Protein AF-A0A832UY53-F1 (afdb_monomer)

Foldseek 3Di:
DQDPLVVFWQVVLLLVVLVVLLVVLLVCCVVPLLSSVLSLLLNVQLVQCSVCSSPVLSNLSRCQLVVLLLCCVQVHLQSSLVSLLSNLQCCVSIGPPDDNVLSNQLSVLSSVLSNCLVVQCVVVVNDSLSSQLSSLVSSLVSCLVVQVVPDPVSNVVSVVSSVSSSVSNSVSSVVCCVVCVVVSVVCRVVVSPCRPVSSVVSVVVSVVVVVVVVVVVVCVVVVPPDPPPPPDDDD

Structure (mmCIF, N/CA/C/O backbone):
data_AF-A0A832UY53-F1
#
_entry.id   AF-A0A832UY53-F1
#
loop_
_atom_site.group_PDB
_atom_site.id
_atom_site.type_symbol
_atom_site.label_atom_id
_atom_site.label_alt_id
_atom_site.label_comp_id
_atom_site.label_asym_id
_atom_site.label_entity_id
_atom_site.label_seq_id
_atom_site.pdbx_PDB_ins_code
_atom_site.Cartn_x
_atom_site.Cartn_y
_atom_site.Cartn_z
_atom_site.occupancy
_atom_site.B_iso_or_equiv
_atom_site.auth_seq_id
_atom_site.auth_comp_id
_atom_site.auth_asym_id
_atom_site.auth_atom_id
_atom_site.pdbx_PDB_model_num
ATOM 1 N N . MET A 1 1 ? 16.931 6.904 -20.201 1.00 37.00 1 MET A N 1
ATOM 2 C CA . MET A 1 1 ? 16.154 6.280 -21.290 1.00 37.00 1 MET A CA 1
ATOM 3 C C . MET A 1 1 ? 14.814 5.891 -20.690 1.00 37.00 1 MET A C 1
ATOM 5 O O . MET A 1 1 ? 14.784 4.990 -19.861 1.00 37.00 1 MET A O 1
ATOM 9 N N . ALA A 1 2 ? 13.760 6.668 -20.942 1.00 38.34 2 ALA A N 1
ATOM 10 C CA . ALA A 1 2 ? 12.425 6.338 -20.452 1.00 38.34 2 ALA A CA 1
ATOM 11 C C . ALA A 1 2 ? 11.862 5.255 -21.374 1.00 38.34 2 ALA A C 1
ATOM 13 O O . ALA A 1 2 ? 11.708 5.502 -22.567 1.00 38.34 2 ALA A O 1
ATOM 14 N N . LEU A 1 3 ? 11.630 4.056 -20.842 1.00 44.94 3 LEU A N 1
ATOM 15 C CA . LEU A 1 3 ? 10.865 3.045 -21.567 1.00 44.94 3 LEU A CA 1
ATOM 16 C C . LEU A 1 3 ? 9.456 3.624 -21.778 1.00 44.94 3 LEU A C 1
ATOM 18 O O . LEU A 1 3 ? 8.903 4.182 -20.820 1.00 44.94 3 LEU A O 1
ATOM 22 N N . PRO A 1 4 ? 8.866 3.548 -22.982 1.00 55.66 4 PRO A N 1
ATOM 23 C CA . PRO A 1 4 ? 7.479 3.949 -23.179 1.00 55.66 4 PRO A CA 1
ATOM 24 C C . PRO A 1 4 ? 6.588 3.244 -22.144 1.00 55.66 4 PRO A C 1
ATOM 26 O O . PRO A 1 4 ? 6.834 2.099 -21.775 1.00 55.66 4 PRO A O 1
ATOM 29 N N . ILE A 1 5 ? 5.547 3.917 -21.644 1.00 53.84 5 ILE A N 1
ATOM 30 C CA . ILE A 1 5 ? 4.665 3.417 -20.563 1.00 53.84 5 ILE A CA 1
ATOM 31 C C . ILE A 1 5 ? 4.129 1.996 -20.858 1.00 53.84 5 ILE A C 1
ATOM 33 O O . ILE A 1 5 ? 3.956 1.177 -19.952 1.00 53.84 5 ILE A O 1
ATOM 37 N N . LEU A 1 6 ? 3.937 1.675 -22.143 1.00 55.47 6 LEU A N 1
ATOM 38 C CA . LEU A 1 6 ? 3.537 0.361 -22.662 1.00 55.47 6 LEU A CA 1
ATOM 39 C C . LEU A 1 6 ? 4.560 -0.759 -22.391 1.00 55.47 6 LEU A C 1
ATOM 41 O O . LEU A 1 6 ? 4.207 -1.940 -22.308 1.00 55.47 6 LEU A O 1
ATOM 45 N N . GLU A 1 7 ? 5.831 -0.417 -22.218 1.00 63.25 7 GLU A N 1
ATOM 46 C CA . GLU A 1 7 ? 6.895 -1.374 -21.948 1.00 63.25 7 GLU A CA 1
ATOM 47 C C . GLU A 1 7 ? 7.046 -1.704 -20.466 1.00 63.25 7 GLU A C 1
ATOM 49 O O . GLU A 1 7 ? 7.484 -2.808 -20.147 1.00 63.25 7 GLU A O 1
ATOM 54 N N . VAL A 1 8 ? 6.623 -0.818 -19.565 1.00 74.06 8 VAL A N 1
ATOM 55 C CA . VAL A 1 8 ? 6.817 -0.982 -18.116 1.00 74.06 8 VAL A CA 1
ATOM 56 C C . VAL A 1 8 ? 5.747 -1.884 -17.486 1.00 74.06 8 VAL A C 1
ATOM 58 O O . VAL A 1 8 ? 6.044 -2.661 -16.571 1.00 74.06 8 VAL A O 1
ATOM 61 N N . ILE A 1 9 ? 4.517 -1.839 -18.013 1.00 80.75 9 ILE A N 1
ATOM 62 C CA . ILE A 1 9 ? 3.335 -2.510 -17.449 1.00 80.75 9 ILE A CA 1
ATOM 63 C C . ILE A 1 9 ? 2.826 -3.614 -18.392 1.00 80.75 9 ILE A C 1
ATOM 65 O O . ILE A 1 9 ? 2.702 -3.444 -19.603 1.00 80.75 9 ILE A O 1
ATOM 69 N N . ARG A 1 10 ? 2.485 -4.780 -17.836 1.00 84.06 10 ARG A N 1
ATOM 70 C CA . ARG A 1 10 ? 1.811 -5.892 -18.525 1.00 84.06 10 ARG A CA 1
ATOM 71 C C . ARG A 1 10 ? 0.293 -5.732 -18.398 1.00 84.06 10 ARG A C 1
ATOM 73 O O . ARG A 1 10 ? -0.350 -6.480 -17.662 1.00 84.06 10 ARG A O 1
ATOM 80 N N . TRP A 1 11 ? -0.276 -4.788 -19.145 1.00 81.25 11 TRP A N 1
ATOM 81 C CA . TRP A 1 11 ? -1.694 -4.391 -19.081 1.00 81.25 11 TRP A CA 1
ATOM 82 C C . TRP A 1 11 ? -2.690 -5.558 -19.097 1.00 81.25 11 TRP A C 1
ATOM 84 O O . TRP A 1 11 ? -3.575 -5.624 -18.249 1.00 81.25 11 TRP A O 1
ATOM 94 N N . LYS A 1 12 ? -2.494 -6.546 -19.983 1.00 83.31 12 LYS A N 1
ATOM 95 C CA . LYS A 1 12 ? -3.353 -7.744 -20.036 1.00 83.31 12 LYS A CA 1
ATOM 96 C C . LYS A 1 12 ? -3.361 -8.521 -18.715 1.00 83.31 12 LYS A C 1
ATOM 98 O O . LYS A 1 12 ? -4.414 -8.969 -18.280 1.00 83.31 12 LYS A O 1
ATOM 103 N N . ARG A 1 13 ? -2.201 -8.673 -18.064 1.00 86.62 13 ARG A N 1
ATOM 104 C CA . ARG A 1 13 ? -2.104 -9.387 -16.780 1.00 86.62 13 ARG A CA 1
ATOM 105 C C . ARG A 1 13 ? -2.774 -8.602 -15.663 1.00 86.62 13 ARG A C 1
ATOM 107 O O . ARG A 1 13 ? -3.502 -9.207 -14.891 1.00 86.62 13 ARG A O 1
ATOM 114 N N . LEU A 1 14 ? -2.579 -7.282 -15.617 1.00 85.81 14 LEU A N 1
ATOM 115 C CA . LEU A 1 14 ? -3.258 -6.416 -14.650 1.00 85.81 14 LEU A CA 1
ATOM 116 C C . LEU A 1 14 ? -4.782 -6.521 -14.778 1.00 85.81 14 LEU A C 1
ATOM 118 O O . LEU A 1 14 ? -5.462 -6.684 -13.768 1.00 85.81 14 LEU A O 1
ATOM 122 N N . TYR A 1 15 ? -5.304 -6.483 -16.008 1.00 84.31 15 TYR A N 1
ATOM 123 C CA . TYR A 1 15 ? -6.736 -6.611 -16.272 1.00 84.31 15 TYR A CA 1
ATOM 124 C C . TYR A 1 15 ? -7.292 -7.946 -15.766 1.00 84.31 15 TYR A C 1
ATOM 126 O O . TYR A 1 15 ? -8.205 -7.950 -14.944 1.00 84.31 15 TYR A O 1
ATOM 134 N N . TYR A 1 16 ? -6.720 -9.078 -16.193 1.00 85.69 16 TYR A N 1
ATOM 135 C CA . TYR A 1 16 ? -7.216 -10.394 -15.774 1.00 85.69 16 TYR A CA 1
ATOM 136 C C . TYR A 1 16 ? -7.037 -10.644 -14.277 1.00 85.69 16 TYR A C 1
ATOM 138 O O . TYR A 1 16 ? -7.906 -11.247 -13.655 1.00 85.69 16 TYR A O 1
ATOM 146 N N . PHE A 1 17 ? -5.943 -10.161 -13.687 1.00 86.62 17 PHE A N 1
ATOM 147 C CA . PHE A 1 17 ? -5.702 -10.288 -12.253 1.00 86.62 17 PHE A CA 1
ATOM 148 C C . PHE A 1 17 ? -6.703 -9.461 -11.436 1.00 86.62 17 PHE A C 1
ATOM 150 O O . PHE A 1 17 ? -7.269 -9.961 -10.467 1.00 86.62 17 PHE A O 1
ATOM 157 N N . SER A 1 18 ? -7.002 -8.240 -11.885 1.00 87.19 18 SER A N 1
ATOM 158 C CA . SER A 1 18 ? -8.057 -7.414 -11.293 1.00 87.19 18 SER A CA 1
ATOM 159 C C . SER A 1 18 ? -9.432 -8.067 -11.464 1.00 87.19 18 SER A C 1
ATOM 161 O O . SER A 1 18 ? -10.226 -8.072 -10.533 1.00 87.19 18 SER A O 1
ATOM 163 N N . LEU A 1 19 ? -9.723 -8.652 -12.634 1.00 86.75 19 LEU A N 1
ATOM 164 C CA . LEU A 1 19 ? -11.010 -9.303 -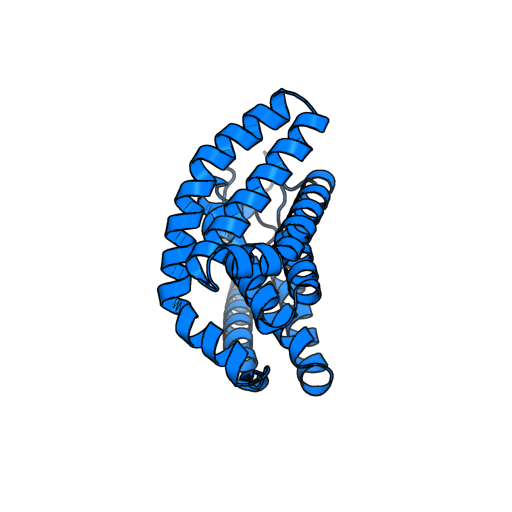12.911 1.00 86.75 19 LEU A CA 1
ATOM 165 C C . LEU A 1 19 ? -11.213 -10.530 -12.027 1.00 86.75 19 LEU A C 1
ATOM 167 O O . LEU A 1 19 ? -12.293 -10.734 -11.483 1.00 86.75 19 LEU A O 1
ATOM 171 N N . PHE A 1 20 ? -10.159 -11.318 -11.851 1.00 88.88 20 PHE A N 1
ATOM 172 C CA . PHE A 1 20 ? -10.158 -12.450 -10.940 1.00 88.88 20 PHE A CA 1
ATOM 173 C C . PHE A 1 20 ? -10.420 -12.013 -9.495 1.00 88.88 20 PHE A C 1
ATOM 175 O O . PHE A 1 20 ? -11.305 -12.570 -8.847 1.00 88.88 20 PHE A O 1
ATOM 182 N N . ALA A 1 21 ? -9.716 -10.983 -9.014 1.00 88.69 21 ALA A N 1
ATOM 183 C CA . ALA A 1 21 ? -9.941 -10.426 -7.682 1.00 88.69 21 ALA A CA 1
ATOM 184 C C . ALA A 1 21 ? -11.378 -9.905 -7.504 1.00 88.69 21 ALA A C 1
ATOM 186 O O . ALA A 1 21 ? -11.979 -10.152 -6.462 1.00 88.69 21 ALA A O 1
ATOM 187 N N . PHE A 1 22 ? -11.956 -9.275 -8.533 1.00 88.69 22 PHE A N 1
ATOM 188 C CA . PHE A 1 22 ? -13.344 -8.807 -8.522 1.00 88.69 22 PHE A CA 1
ATOM 189 C C . PHE A 1 22 ? -14.353 -9.958 -8.434 1.00 88.69 22 PHE A C 1
ATOM 191 O O . PHE A 1 22 ? -15.283 -9.926 -7.632 1.00 88.69 22 PHE A O 1
ATOM 198 N N . ILE A 1 23 ? -14.180 -11.005 -9.244 1.00 89.19 23 ILE A N 1
ATOM 199 C CA . ILE A 1 23 ? -15.070 -12.173 -9.202 1.00 89.19 23 ILE A CA 1
ATOM 200 C C . ILE A 1 23 ? -14.993 -12.834 -7.823 1.00 89.19 23 ILE A C 1
ATOM 202 O O . ILE A 1 23 ? -16.027 -13.140 -7.228 1.00 89.19 23 ILE A O 1
ATOM 206 N N . ILE A 1 24 ? -13.779 -13.006 -7.288 1.00 90.31 24 ILE A N 1
ATOM 207 C CA . ILE A 1 24 ? -13.580 -13.546 -5.942 1.00 90.31 24 ILE A CA 1
ATOM 208 C C . ILE A 1 24 ? -14.253 -12.665 -4.897 1.00 90.31 24 ILE A C 1
ATOM 210 O O . ILE A 1 24 ? -14.938 -13.203 -4.032 1.00 90.31 24 ILE A O 1
ATOM 214 N N . SER A 1 25 ? -14.108 -11.341 -4.967 1.00 88.50 25 SER A N 1
ATOM 215 C CA . SER A 1 25 ? -14.736 -10.456 -3.989 1.00 88.50 25 SER A CA 1
ATOM 216 C C . SER A 1 25 ? -16.259 -10.577 -4.028 1.00 88.50 25 SER A C 1
ATOM 218 O O . SER A 1 25 ? -16.878 -10.735 -2.985 1.00 88.50 25 SER A O 1
ATOM 220 N N . VAL A 1 26 ? -16.874 -10.625 -5.215 1.00 86.69 26 VAL A N 1
ATOM 221 C CA . VAL A 1 26 ? -18.331 -10.816 -5.355 1.00 86.69 26 VAL A CA 1
ATOM 222 C C . VAL A 1 26 ? -18.794 -12.153 -4.764 1.00 86.69 26 VAL A C 1
ATOM 224 O O . VAL A 1 26 ? -19.812 -12.198 -4.074 1.00 86.69 26 VAL A O 1
ATOM 227 N N . VAL A 1 27 ? -18.053 -13.241 -4.996 1.00 88.75 27 VAL A N 1
ATOM 228 C CA . VAL A 1 27 ? -18.377 -14.562 -4.426 1.00 88.75 27 VAL A CA 1
ATOM 229 C C . VAL A 1 27 ? -18.218 -14.552 -2.907 1.00 88.75 27 VAL A C 1
ATOM 231 O O . VAL A 1 27 ? -19.098 -15.017 -2.179 1.00 88.75 27 VAL A O 1
ATOM 234 N N . LEU A 1 28 ? -17.109 -13.996 -2.420 1.00 87.31 28 LEU A N 1
ATOM 235 C CA . LEU A 1 28 ? -16.812 -13.920 -0.996 1.00 87.31 28 LEU A CA 1
ATOM 236 C C . LEU A 1 28 ? -17.687 -12.910 -0.269 1.00 87.31 28 LEU A C 1
ATOM 238 O O . LEU A 1 28 ? -17.799 -13.016 0.943 1.00 87.31 28 LEU A O 1
ATOM 242 N N . PHE A 1 29 ? -18.359 -11.993 -0.961 1.00 83.25 29 PHE A N 1
ATOM 243 C CA . PHE A 1 29 ? -19.181 -10.973 -0.324 1.00 83.25 29 PHE A CA 1
ATOM 244 C C . PHE A 1 29 ? -20.209 -11.558 0.656 1.00 83.25 29 PHE A C 1
ATOM 246 O O . PHE A 1 29 ? -20.379 -11.044 1.758 1.00 83.25 29 PHE A O 1
ATOM 253 N N . LYS A 1 30 ? -20.848 -12.678 0.292 1.00 81.19 30 LYS A N 1
ATOM 254 C CA . LYS A 1 30 ? -21.817 -13.364 1.163 1.00 81.19 30 LYS A CA 1
ATOM 255 C C . LYS A 1 30 ? -21.177 -14.268 2.221 1.00 81.19 30 LYS A C 1
ATOM 257 O O . LYS A 1 30 ? -21.837 -14.595 3.199 1.00 81.19 30 LYS A O 1
ATOM 262 N N . LEU A 1 31 ? -19.938 -14.710 2.006 1.00 85.38 31 LEU A N 1
ATOM 263 C CA . LEU A 1 31 ? -19.247 -15.680 2.866 1.00 85.38 31 LEU A CA 1
ATOM 264 C C . LEU A 1 31 ? -18.375 -14.990 3.922 1.00 85.38 31 LEU A C 1
ATOM 266 O O . LEU A 1 31 ? -18.355 -15.385 5.081 1.00 85.38 31 LEU A O 1
ATOM 270 N N . SER A 1 32 ? -17.643 -13.960 3.507 1.00 84.31 32 SER A N 1
ATOM 271 C CA . SER A 1 32 ? -16.777 -13.125 4.327 1.00 84.31 32 SER A CA 1
ATOM 272 C C . SER A 1 32 ? -16.688 -11.717 3.714 1.00 84.31 32 SER A C 1
ATOM 274 O O . SER A 1 32 ? -15.838 -11.461 2.849 1.00 84.31 32 SER A O 1
ATOM 276 N N . PRO A 1 33 ? -17.539 -10.776 4.169 1.00 79.06 33 PRO A N 1
ATOM 277 C CA . PRO A 1 33 ? -17.510 -9.381 3.723 1.00 79.06 33 PRO A CA 1
ATOM 278 C C . PRO A 1 33 ? -16.141 -8.716 3.918 1.00 79.06 33 PRO A C 1
ATOM 280 O O . PRO A 1 33 ? -15.726 -7.896 3.103 1.00 79.06 33 PRO A O 1
ATOM 283 N N . VAL A 1 34 ? -15.407 -9.121 4.961 1.00 81.25 34 VAL A N 1
ATOM 284 C CA . VAL A 1 34 ? -14.049 -8.644 5.266 1.00 81.25 34 VAL A CA 1
ATOM 285 C C . VAL A 1 34 ? -13.082 -8.997 4.142 1.00 81.25 34 VAL A C 1
ATOM 287 O O . VAL A 1 34 ? -12.413 -8.123 3.594 1.00 81.25 34 VAL A O 1
ATOM 290 N N . ILE A 1 35 ? -13.027 -10.276 3.761 1.00 82.62 35 ILE A N 1
ATOM 291 C CA . ILE A 1 35 ? -12.106 -10.735 2.718 1.00 82.62 35 ILE A CA 1
ATOM 292 C C . ILE A 1 35 ? -12.510 -10.134 1.367 1.00 82.62 35 ILE A C 1
ATOM 294 O O . ILE A 1 35 ? -11.643 -9.720 0.598 1.00 82.62 35 ILE A O 1
ATOM 298 N N . SER A 1 36 ? -13.814 -10.002 1.103 1.00 84.06 36 SER A N 1
ATOM 299 C CA . SER A 1 36 ? -14.309 -9.261 -0.061 1.00 84.06 36 SER A CA 1
ATOM 300 C C . SER A 1 36 ? -13.757 -7.833 -0.098 1.00 84.06 36 SER A C 1
ATOM 302 O O . SER A 1 36 ? -13.166 -7.438 -1.103 1.00 84.06 36 SER A O 1
ATOM 304 N N . ALA A 1 37 ? -13.881 -7.075 0.996 1.00 80.12 37 ALA A N 1
ATOM 305 C CA . ALA A 1 37 ? -13.370 -5.707 1.079 1.00 80.12 37 ALA A CA 1
ATOM 306 C C . ALA A 1 37 ? -11.847 -5.642 0.865 1.00 80.12 37 ALA A C 1
ATOM 308 O O . ALA A 1 37 ? -11.376 -4.795 0.105 1.00 80.12 37 ALA A O 1
ATOM 309 N N . ILE A 1 38 ? -11.082 -6.578 1.443 1.00 84.81 38 ILE A N 1
ATOM 310 C CA . ILE A 1 38 ? -9.626 -6.697 1.236 1.00 84.81 38 ILE A CA 1
ATOM 311 C C . ILE A 1 38 ? -9.294 -6.833 -0.256 1.00 84.81 38 ILE A C 1
ATOM 313 O O . ILE A 1 38 ? -8.441 -6.095 -0.756 1.00 84.81 38 ILE A O 1
ATOM 317 N N . PHE A 1 39 ? -9.968 -7.722 -0.995 1.00 86.12 39 PHE A N 1
ATOM 318 C CA . PHE A 1 39 ? -9.735 -7.881 -2.438 1.00 86.12 39 PHE A CA 1
ATOM 319 C C . PHE A 1 39 ? -10.080 -6.617 -3.231 1.00 86.12 39 PHE A C 1
ATOM 321 O O . PHE A 1 39 ? -9.356 -6.246 -4.156 1.00 86.12 39 PHE A O 1
ATOM 328 N N . MET A 1 40 ? -11.145 -5.920 -2.849 1.00 84.12 40 MET A N 1
ATOM 329 C CA . MET A 1 40 ? -11.611 -4.726 -3.554 1.00 84.12 40 MET A CA 1
ATOM 330 C C . MET A 1 40 ? -10.701 -3.521 -3.326 1.00 84.12 40 MET A C 1
ATOM 332 O O . MET A 1 40 ? -10.329 -2.838 -4.283 1.00 84.12 40 MET A O 1
ATOM 336 N N . PHE A 1 41 ? -10.274 -3.291 -2.083 1.00 85.62 41 PHE A N 1
ATOM 337 C CA . PHE A 1 41 ? -9.247 -2.295 -1.785 1.00 85.62 41 PHE A CA 1
ATOM 338 C C . PHE A 1 41 ? -7.914 -2.652 -2.452 1.00 85.62 41 PHE A C 1
ATOM 340 O O . PHE A 1 41 ? -7.209 -1.756 -2.916 1.00 85.62 41 PHE A O 1
ATOM 347 N N . SER A 1 42 ? -7.589 -3.947 -2.565 1.00 87.06 42 SER A N 1
ATOM 348 C CA . SER A 1 42 ? -6.341 -4.392 -3.199 1.00 87.06 42 SER A CA 1
ATOM 349 C C . SER A 1 42 ? -6.361 -4.057 -4.682 1.00 87.06 42 SER A C 1
ATOM 351 O O . SER A 1 42 ? -5.399 -3.494 -5.191 1.00 87.06 42 SER A O 1
ATOM 353 N N . MET A 1 43 ? -7.485 -4.306 -5.361 1.00 86.50 43 MET A N 1
ATOM 354 C CA . MET A 1 43 ? -7.663 -3.889 -6.749 1.00 86.50 43 MET A CA 1
ATOM 355 C C . MET A 1 43 ? -7.450 -2.388 -6.920 1.00 86.50 43 MET A C 1
ATOM 357 O O . MET A 1 43 ? -6.631 -1.992 -7.747 1.00 86.50 43 MET A O 1
ATOM 361 N N . LEU A 1 44 ? -8.150 -1.556 -6.140 1.00 84.38 44 LEU A N 1
ATOM 362 C CA . LEU A 1 44 ? -7.993 -0.099 -6.211 1.00 84.38 44 LEU A CA 1
ATOM 363 C C . LEU A 1 44 ? -6.528 0.307 -6.015 1.00 84.38 44 LEU A C 1
ATOM 36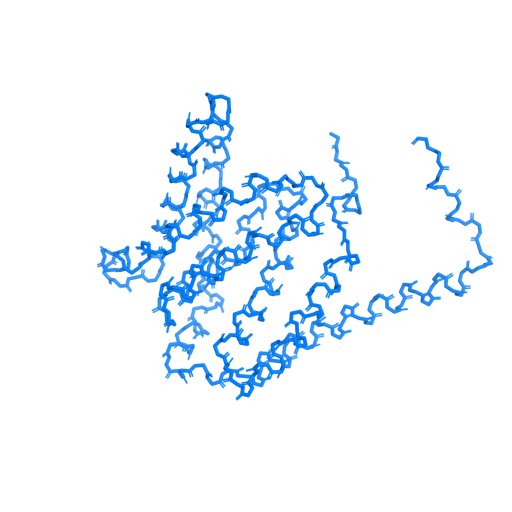5 O O . LEU A 1 44 ? -5.994 1.095 -6.798 1.00 84.38 44 LEU A O 1
ATOM 369 N N . SER A 1 45 ? -5.856 -0.296 -5.035 1.00 88.69 45 SER A N 1
ATOM 370 C CA . SER A 1 45 ? -4.452 -0.018 -4.766 1.00 88.69 45 SER A CA 1
ATOM 371 C C . SER A 1 45 ? -3.521 -0.438 -5.910 1.00 88.69 45 SER A C 1
ATOM 373 O O . SER A 1 45 ? -2.633 0.335 -6.277 1.00 88.69 45 SER A O 1
ATOM 375 N N . TRP A 1 46 ? -3.746 -1.590 -6.550 1.00 88.25 46 TRP A N 1
ATOM 376 C CA . TRP A 1 46 ? -2.947 -2.028 -7.703 1.00 88.25 46 TRP A CA 1
ATOM 377 C C . TRP A 1 46 ? -3.046 -1.062 -8.885 1.00 88.25 46 TRP A C 1
ATOM 379 O O . TRP A 1 46 ? -2.056 -0.846 -9.586 1.00 88.25 46 TRP A O 1
ATOM 389 N N . TRP A 1 47 ? -4.207 -0.439 -9.087 1.00 84.56 47 TRP A N 1
ATOM 390 C CA . TRP A 1 47 ? -4.375 0.595 -10.109 1.00 84.56 47 TRP A CA 1
ATOM 391 C C . TRP A 1 47 ? -3.659 1.898 -9.735 1.00 84.56 47 TRP A C 1
ATOM 393 O O . TRP A 1 47 ? -3.009 2.503 -10.590 1.00 84.56 47 TRP A O 1
ATOM 403 N N . THR A 1 48 ? -3.678 2.302 -8.462 1.00 86.12 48 THR A N 1
ATOM 404 C CA . THR A 1 48 ? -2.912 3.479 -8.002 1.00 86.12 48 THR A CA 1
ATOM 405 C C . THR A 1 48 ? -1.409 3.239 -7.889 1.00 86.12 48 THR A C 1
ATOM 407 O O . THR A 1 48 ? -0.644 4.188 -7.754 1.00 86.12 48 THR A O 1
ATOM 410 N N . LEU A 1 49 ? -0.960 1.987 -7.979 1.00 83.44 49 LEU A N 1
ATOM 411 C CA . LEU A 1 49 ? 0.456 1.628 -8.006 1.00 83.44 49 LEU A CA 1
ATOM 412 C C . LEU A 1 49 ? 1.103 1.931 -9.372 1.00 83.44 49 LEU A C 1
ATOM 414 O O . LEU A 1 49 ? 2.322 2.081 -9.452 1.00 83.44 49 LEU A O 1
ATOM 418 N N . LEU A 1 50 ? 0.318 2.041 -10.454 1.00 82.94 50 LEU A N 1
ATOM 419 C CA . LEU A 1 50 ? 0.837 2.216 -11.819 1.00 82.94 50 LEU A CA 1
ATOM 420 C C . LEU A 1 50 ? 1.707 3.472 -12.010 1.00 82.94 50 LEU A C 1
ATOM 422 O O . LEU A 1 50 ? 2.782 3.330 -12.599 1.00 82.94 50 LEU A O 1
ATOM 426 N N . PRO A 1 51 ? 1.343 4.667 -11.497 1.00 79.94 51 PRO A N 1
ATOM 427 C CA . PRO A 1 51 ? 2.223 5.837 -11.533 1.00 79.94 51 PRO A CA 1
ATOM 428 C C . PRO A 1 51 ? 3.588 5.567 -10.886 1.00 79.94 51 PRO A C 1
ATOM 430 O O . PRO A 1 51 ? 4.620 5.901 -11.470 1.00 79.94 51 PRO A O 1
ATOM 433 N N . GLY A 1 52 ? 3.604 4.872 -9.743 1.00 75.31 52 GLY A N 1
ATOM 434 C CA . GLY A 1 52 ? 4.823 4.450 -9.047 1.00 75.31 52 GLY A CA 1
ATOM 435 C C . GLY A 1 52 ? 5.706 3.492 -9.853 1.00 75.31 52 GLY A C 1
ATOM 436 O O . GLY A 1 52 ? 6.916 3.413 -9.634 1.00 75.31 52 GLY A O 1
ATOM 437 N N . ARG A 1 53 ? 5.128 2.779 -10.828 1.00 77.25 53 ARG A N 1
ATOM 438 C CA . ARG A 1 53 ? 5.881 1.922 -11.758 1.00 77.25 53 ARG A CA 1
ATOM 439 C C . ARG A 1 53 ? 6.493 2.703 -12.910 1.00 77.25 53 ARG A C 1
ATOM 441 O O . ARG A 1 53 ? 7.563 2.323 -13.375 1.00 77.25 53 ARG A O 1
ATOM 448 N N . ILE A 1 54 ? 5.857 3.791 -13.335 1.00 76.31 54 ILE A N 1
ATOM 449 C CA . ILE A 1 54 ? 6.409 4.710 -14.340 1.00 76.31 54 ILE A CA 1
ATOM 450 C C . ILE A 1 54 ? 7.573 5.505 -13.736 1.00 76.31 54 ILE A C 1
ATOM 452 O O . ILE A 1 54 ? 8.604 5.687 -14.382 1.00 76.31 54 ILE A O 1
ATOM 456 N N . SER A 1 55 ? 7.427 5.950 -12.486 1.00 78.00 55 SER A N 1
ATOM 457 C CA . SER A 1 55 ? 8.458 6.687 -11.759 1.00 78.00 55 SER A CA 1
ATOM 458 C C . SER A 1 55 ? 8.451 6.308 -10.277 1.00 78.00 55 SER A C 1
ATOM 460 O O . SER A 1 55 ? 7.426 6.499 -9.622 1.00 78.00 55 SER A O 1
ATOM 462 N N . PRO A 1 56 ? 9.589 5.870 -9.702 1.00 72.12 56 PRO A N 1
ATOM 463 C CA . PRO A 1 56 ? 9.681 5.566 -8.274 1.00 72.12 56 PRO A CA 1
ATOM 464 C C . PRO A 1 56 ? 9.262 6.736 -7.370 1.00 72.12 56 PRO A C 1
ATOM 466 O O . PRO A 1 56 ? 8.739 6.514 -6.286 1.00 72.12 56 PRO A O 1
ATOM 469 N N . TYR A 1 57 ? 9.441 7.984 -7.813 1.00 72.25 57 TYR A N 1
ATOM 470 C CA . TYR A 1 57 ? 9.056 9.176 -7.043 1.00 72.25 57 TYR A CA 1
ATOM 471 C C . TYR A 1 57 ? 7.539 9.347 -6.895 1.00 72.25 57 TYR A C 1
ATOM 473 O O . TYR A 1 57 ? 7.086 10.079 -6.021 1.00 72.25 57 TYR A O 1
ATOM 481 N N . LEU A 1 58 ? 6.758 8.674 -7.741 1.00 79.75 58 LEU A N 1
ATOM 482 C CA . LEU A 1 58 ? 5.297 8.665 -7.690 1.00 79.75 58 LEU A CA 1
ATOM 483 C C . LEU A 1 58 ? 4.754 7.466 -6.901 1.00 79.75 58 LEU A C 1
ATOM 485 O O . LEU A 1 58 ? 3.545 7.265 -6.867 1.00 79.75 58 LEU A O 1
ATOM 489 N N . MET A 1 59 ? 5.621 6.656 -6.282 1.00 81.56 59 MET A N 1
ATOM 490 C CA . MET A 1 59 ? 5.200 5.472 -5.526 1.00 81.56 59 MET A CA 1
ATOM 491 C C . MET A 1 59 ? 4.287 5.824 -4.345 1.00 81.56 59 MET A C 1
ATOM 493 O O . MET A 1 59 ? 3.351 5.087 -4.067 1.00 81.56 59 MET A O 1
ATOM 497 N N . GLU A 1 60 ? 4.494 6.988 -3.729 1.00 84.38 60 GLU A N 1
ATOM 498 C CA . GLU A 1 60 ? 3.692 7.502 -2.606 1.00 84.38 60 GLU A CA 1
ATOM 499 C C . GLU A 1 60 ? 2.273 7.940 -3.001 1.00 84.38 60 GLU A C 1
ATOM 501 O O . GLU A 1 60 ? 1.465 8.254 -2.132 1.00 84.38 60 GLU A O 1
ATOM 506 N N . ILE A 1 61 ? 1.961 7.959 -4.307 1.00 83.25 61 ILE A N 1
ATOM 507 C CA . ILE A 1 61 ? 0.593 8.138 -4.829 1.00 83.25 61 ILE A CA 1
ATOM 508 C C . ILE A 1 61 ? -0.215 6.829 -4.718 1.00 83.25 61 ILE A C 1
ATOM 510 O O . ILE A 1 61 ? -1.433 6.804 -4.919 1.00 83.25 61 ILE A O 1
ATOM 514 N N . ASN A 1 62 ? 0.439 5.712 -4.404 1.00 86.19 62 ASN A N 1
ATOM 515 C CA . ASN A 1 62 ? -0.271 4.481 -4.127 1.00 86.19 62 ASN A CA 1
ATOM 516 C C . ASN A 1 62 ? -1.037 4.602 -2.800 1.00 86.19 62 ASN A C 1
ATOM 518 O O . ASN A 1 62 ? -0.442 4.762 -1.739 1.00 86.19 62 ASN A O 1
ATOM 522 N N . ILE A 1 63 ? -2.357 4.418 -2.849 1.00 89.44 63 ILE A N 1
ATOM 523 C CA . ILE A 1 63 ? -3.230 4.440 -1.660 1.00 89.44 63 ILE A CA 1
ATOM 524 C C . ILE A 1 63 ? -3.084 3.188 -0.782 1.00 89.44 63 ILE A C 1
ATOM 526 O O . ILE A 1 63 ? -3.736 3.053 0.251 1.00 89.44 63 ILE A O 1
ATOM 530 N N . GLY A 1 64 ? -2.258 2.239 -1.211 1.00 90.75 64 GLY A N 1
ATOM 531 C CA . GLY A 1 64 ? -2.058 0.958 -0.556 1.00 90.75 64 GLY A CA 1
ATOM 532 C C . GLY A 1 64 ? -1.617 1.051 0.888 1.00 90.75 64 GLY A C 1
ATOM 533 O O . GLY A 1 64 ? -2.194 0.394 1.749 1.00 90.75 64 GLY A O 1
ATOM 534 N N . ASP A 1 65 ? -0.622 1.879 1.167 1.00 90.81 65 ASP A N 1
ATOM 535 C CA . ASP A 1 65 ? -0.080 2.021 2.517 1.00 90.81 65 ASP A CA 1
ATOM 536 C C . ASP A 1 65 ? -1.120 2.661 3.447 1.00 90.81 65 ASP A C 1
ATOM 538 O O . ASP A 1 65 ? -1.318 2.204 4.574 1.00 90.81 65 ASP A O 1
ATOM 542 N N . PHE A 1 66 ? -1.890 3.626 2.931 1.00 91.88 66 PHE A N 1
ATOM 543 C CA . PHE A 1 66 ? -3.029 4.209 3.638 1.00 91.88 66 PHE A CA 1
ATOM 544 C C . PHE A 1 66 ? -4.064 3.142 4.023 1.00 91.88 66 PHE A C 1
ATOM 546 O O . PHE A 1 66 ? -4.392 3.003 5.204 1.00 91.88 66 PHE A O 1
ATOM 553 N N . PHE A 1 67 ? -4.546 2.340 3.066 1.00 90.94 67 PHE A N 1
ATOM 554 C CA . PHE A 1 67 ? -5.527 1.291 3.368 1.00 90.94 67 PHE A CA 1
ATOM 555 C C . PHE A 1 67 ? -4.962 0.175 4.243 1.00 90.94 67 PHE A C 1
ATOM 557 O O . PHE A 1 67 ? -5.691 -0.365 5.070 1.00 90.94 67 PHE A O 1
ATOM 564 N N . THR A 1 68 ? -3.670 -0.126 4.128 1.00 93.62 68 THR A N 1
ATOM 565 C CA . THR A 1 68 ? -2.985 -1.078 5.010 1.00 93.62 68 THR A CA 1
ATOM 566 C C . THR A 1 68 ? -3.116 -0.651 6.470 1.00 93.62 68 THR A C 1
ATOM 568 O O . THR A 1 68 ? -3.503 -1.460 7.315 1.00 93.62 68 THR A O 1
ATOM 571 N N . VAL A 1 69 ? -2.860 0.628 6.762 1.00 93.81 69 VAL A N 1
ATOM 572 C CA . VAL A 1 69 ? -3.005 1.184 8.114 1.00 93.81 69 VAL A CA 1
ATOM 573 C C . VAL A 1 69 ? -4.473 1.231 8.540 1.00 93.81 69 VAL A C 1
ATOM 575 O O . VAL A 1 69 ? -4.778 0.827 9.658 1.00 93.81 69 VAL A O 1
ATOM 578 N N . MET A 1 70 ? -5.397 1.656 7.670 1.00 91.00 70 MET A N 1
ATOM 579 C CA . MET A 1 70 ? -6.826 1.707 8.024 1.00 91.00 70 MET A CA 1
ATOM 580 C C . MET A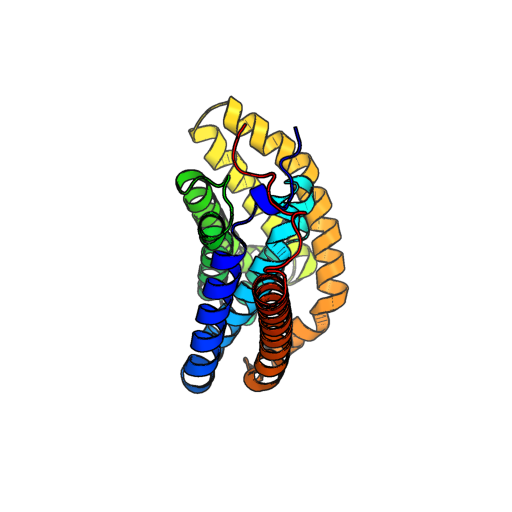 1 70 ? -7.386 0.321 8.361 1.00 91.00 70 MET A C 1
ATOM 582 O O . MET A 1 70 ? -8.068 0.160 9.370 1.00 91.00 70 MET A O 1
ATOM 586 N N . ILE A 1 71 ? -7.072 -0.696 7.556 1.00 90.06 71 ILE A N 1
ATOM 587 C CA . ILE A 1 71 ? -7.486 -2.080 7.815 1.00 90.06 71 ILE A CA 1
ATOM 588 C C . ILE A 1 71 ? -6.861 -2.571 9.126 1.00 90.06 71 ILE A C 1
ATOM 590 O O . ILE A 1 71 ? -7.558 -3.172 9.939 1.00 90.06 71 ILE A O 1
ATOM 594 N N . ALA A 1 72 ? -5.582 -2.267 9.371 1.00 93.31 72 ALA A N 1
ATOM 595 C CA . ALA A 1 72 ? -4.909 -2.644 10.612 1.00 93.31 72 ALA A CA 1
ATOM 596 C C . ALA A 1 72 ? -5.563 -2.044 11.867 1.00 93.31 72 ALA A C 1
ATOM 598 O O . ALA A 1 72 ? -5.632 -2.716 12.895 1.00 93.31 72 ALA A O 1
ATOM 599 N N . LEU A 1 73 ? -6.041 -0.799 11.781 1.00 90.56 73 LEU A N 1
ATOM 600 C CA . LEU A 1 73 ? -6.689 -0.098 12.892 1.00 90.56 73 LEU A CA 1
ATOM 601 C C . LEU A 1 73 ? -8.137 -0.534 13.119 1.00 90.56 73 LEU A C 1
ATOM 603 O O . LEU A 1 73 ? -8.548 -0.685 14.266 1.00 90.56 73 LEU A O 1
ATOM 607 N N . TYR A 1 74 ? -8.909 -0.702 12.045 1.00 85.81 74 TYR A N 1
ATOM 608 C CA . TYR A 1 74 ? -10.365 -0.845 12.139 1.00 85.81 74 TYR A CA 1
ATOM 609 C C . TYR A 1 74 ? -10.878 -2.272 11.974 1.00 85.81 74 TYR A C 1
ATOM 611 O O . TYR A 1 74 ? -11.994 -2.563 12.393 1.00 85.81 74 TYR A O 1
ATOM 619 N N . ILE A 1 75 ? -10.093 -3.154 11.358 1.00 86.31 75 ILE A N 1
ATOM 620 C CA . ILE A 1 75 ? -10.457 -4.561 11.156 1.00 86.31 75 ILE A CA 1
ATOM 621 C C . ILE A 1 75 ? -9.564 -5.433 12.031 1.00 86.31 75 ILE A C 1
ATOM 623 O O . ILE A 1 75 ? -10.056 -6.184 12.868 1.00 86.31 75 ILE A O 1
ATOM 627 N N . GLY A 1 76 ? -8.251 -5.285 11.873 1.00 89.06 76 GLY A N 1
ATOM 628 C CA . GLY A 1 76 ? -7.275 -5.976 12.695 1.00 89.06 76 GLY A CA 1
ATOM 629 C C . GLY A 1 76 ? -5.873 -5.970 12.084 1.00 89.06 76 GLY A C 1
ATOM 630 O O . GLY A 1 76 ? -5.707 -5.889 10.860 1.00 89.06 76 GLY A O 1
ATOM 631 N N . PRO A 1 77 ? -4.823 -6.050 12.924 1.00 93.56 77 PRO A N 1
ATOM 632 C CA . PRO A 1 77 ? -3.436 -5.941 12.474 1.00 93.56 77 PRO A CA 1
ATOM 633 C C . PRO A 1 77 ? -3.018 -7.084 11.541 1.00 93.56 77 PRO A C 1
ATOM 635 O O . PRO A 1 77 ? -2.170 -6.883 10.671 1.00 93.56 77 PRO A O 1
ATOM 638 N N . ILE A 1 78 ? -3.616 -8.271 11.690 1.00 93.38 78 ILE A N 1
ATOM 639 C CA . ILE A 1 78 ? -3.332 -9.435 10.842 1.00 93.38 78 ILE A CA 1
ATOM 640 C C . ILE A 1 78 ? -3.917 -9.213 9.444 1.00 93.38 78 ILE A C 1
ATOM 642 O O . ILE A 1 78 ? -3.224 -9.405 8.446 1.00 93.38 78 ILE A O 1
ATOM 646 N N . GLU A 1 79 ? -5.161 -8.751 9.362 1.00 90.94 79 GLU A N 1
ATOM 647 C CA . GLU A 1 79 ? -5.861 -8.431 8.120 1.00 90.94 79 GLU A CA 1
ATOM 648 C C . GLU A 1 79 ? -5.138 -7.318 7.363 1.00 90.94 79 GLU A C 1
ATOM 650 O O . GLU A 1 79 ? -4.918 -7.429 6.154 1.00 90.94 79 GLU A O 1
ATOM 655 N N . GLY A 1 80 ? -4.687 -6.286 8.083 1.00 92.88 80 GLY A N 1
ATOM 656 C CA . GLY A 1 80 ? -3.860 -5.223 7.517 1.00 92.88 80 GLY A CA 1
ATOM 657 C C . GLY A 1 80 ? -2.540 -5.765 6.972 1.00 92.88 80 GLY A C 1
ATOM 658 O O . GLY A 1 80 ? -2.133 -5.408 5.867 1.00 92.88 80 GLY A O 1
ATOM 659 N N . ALA A 1 81 ? -1.868 -6.657 7.704 1.00 94.75 81 ALA A N 1
ATOM 660 C CA . ALA A 1 81 ? -0.610 -7.252 7.258 1.00 94.75 81 ALA A CA 1
ATOM 661 C C . ALA A 1 81 ? -0.790 -8.124 6.003 1.00 94.75 81 ALA A C 1
ATOM 663 O O . ALA A 1 81 ? 0.022 -8.038 5.079 1.00 94.75 81 ALA A O 1
ATOM 664 N N . ILE A 1 82 ? -1.868 -8.915 5.935 1.00 92.00 82 ILE A N 1
ATOM 665 C CA . ILE A 1 82 ? -2.227 -9.704 4.746 1.00 92.00 82 ILE A CA 1
ATOM 666 C C . ILE A 1 82 ? -2.490 -8.775 3.558 1.00 92.00 82 ILE A C 1
ATOM 668 O O . ILE A 1 82 ? -1.952 -9.001 2.473 1.00 92.00 82 ILE A O 1
ATOM 672 N N . PHE A 1 83 ? -3.269 -7.713 3.761 1.00 92.44 83 PHE A N 1
ATOM 673 C CA . PHE A 1 83 ? -3.547 -6.724 2.725 1.00 92.44 83 PHE A CA 1
ATOM 674 C C . PHE A 1 83 ? -2.261 -6.063 2.204 1.00 92.44 83 PHE A C 1
ATOM 676 O O . PHE A 1 83 ? -2.003 -6.080 0.999 1.00 92.44 83 PHE A O 1
ATOM 683 N N . GLY A 1 84 ? -1.415 -5.547 3.101 1.00 92.69 84 GLY A N 1
ATOM 684 C CA . GLY A 1 84 ? -0.151 -4.903 2.734 1.00 92.69 84 GLY A CA 1
ATOM 685 C C . GLY A 1 84 ? 0.790 -5.855 1.989 1.00 92.69 84 GLY A C 1
ATOM 686 O O . GLY A 1 84 ? 1.382 -5.486 0.970 1.00 92.69 84 GLY A O 1
ATOM 687 N N . PHE A 1 85 ? 0.862 -7.117 2.430 1.00 92.19 85 PHE A N 1
ATOM 688 C CA . PHE A 1 85 ? 1.590 -8.170 1.725 1.00 92.19 85 PHE A CA 1
ATOM 689 C C . PHE A 1 85 ? 1.074 -8.350 0.294 1.00 92.19 85 PHE A C 1
ATOM 691 O O . PHE A 1 85 ? 1.866 -8.248 -0.646 1.00 92.19 85 PHE A O 1
ATOM 698 N N . LEU A 1 86 ? -0.232 -8.593 0.124 1.00 89.06 86 LEU A N 1
ATOM 699 C CA . LEU A 1 86 ? -0.853 -8.837 -1.183 1.00 89.06 86 LEU A CA 1
ATOM 700 C C . LEU A 1 86 ? -0.662 -7.650 -2.123 1.00 89.06 86 LEU A C 1
ATOM 702 O O . LEU A 1 86 ? -0.394 -7.833 -3.313 1.00 89.06 86 LEU A O 1
ATOM 706 N N . ASN A 1 87 ? -0.756 -6.436 -1.586 1.00 89.75 87 ASN A N 1
ATOM 707 C CA . ASN A 1 87 ? -0.627 -5.226 -2.369 1.00 89.75 87 ASN A CA 1
ATOM 708 C C . ASN A 1 87 ? 0.764 -5.072 -3.000 1.00 89.75 87 ASN A C 1
ATOM 710 O O . ASN A 1 87 ? 0.891 -4.804 -4.196 1.00 89.75 87 ASN A O 1
ATOM 714 N N . ILE A 1 88 ? 1.817 -5.317 -2.220 1.00 90.00 88 ILE A N 1
ATOM 715 C CA . ILE A 1 88 ? 3.196 -5.261 -2.717 1.00 90.00 88 ILE A CA 1
ATOM 716 C C . ILE A 1 88 ? 3.503 -6.482 -3.589 1.00 90.00 88 ILE A C 1
ATOM 718 O O . ILE A 1 88 ? 4.106 -6.347 -4.657 1.00 90.00 88 ILE A O 1
ATOM 722 N N . TRP A 1 89 ? 3.056 -7.671 -3.175 1.00 89.06 89 TRP A N 1
ATOM 723 C CA . TRP A 1 89 ? 3.356 -8.931 -3.857 1.00 89.06 89 TRP A CA 1
ATOM 724 C C . TRP A 1 89 ? 2.721 -9.038 -5.247 1.00 89.06 89 TRP A C 1
ATOM 726 O O . TRP A 1 89 ? 3.243 -9.738 -6.114 1.00 89.06 89 TRP A O 1
ATOM 736 N N . ALA A 1 90 ? 1.644 -8.296 -5.505 1.00 86.75 90 ALA A N 1
ATOM 737 C CA . ALA A 1 90 ? 1.044 -8.220 -6.831 1.00 86.75 90 ALA A CA 1
ATOM 738 C C . ALA A 1 90 ? 1.945 -7.528 -7.874 1.00 86.75 90 ALA A C 1
ATOM 740 O O . ALA A 1 90 ? 1.786 -7.772 -9.071 1.00 86.75 90 ALA A O 1
ATOM 741 N N . GLY A 1 91 ? 2.923 -6.718 -7.452 1.00 84.31 91 GLY A N 1
ATOM 742 C CA . GLY A 1 91 ? 3.799 -5.949 -8.345 1.00 84.31 91 GLY A CA 1
ATOM 743 C C . GLY A 1 91 ? 4.415 -6.759 -9.500 1.00 84.31 91 GLY A C 1
ATOM 744 O O . GLY A 1 91 ? 4.138 -6.456 -10.659 1.00 84.31 91 GLY A O 1
ATOM 745 N N . PRO A 1 92 ? 5.155 -7.853 -9.246 1.00 86.00 92 PRO A N 1
ATOM 746 C CA . PRO A 1 92 ? 5.755 -8.716 -10.272 1.00 86.00 92 PRO A CA 1
ATOM 747 C C . PRO A 1 92 ? 4.782 -9.337 -11.285 1.00 86.00 92 PRO A C 1
ATOM 749 O O . PRO A 1 92 ? 5.199 -9.757 -12.375 1.00 86.00 92 PRO A O 1
ATOM 752 N N . ILE A 1 93 ? 3.490 -9.423 -10.953 1.00 84.88 93 ILE A N 1
ATOM 753 C CA . ILE A 1 93 ? 2.472 -9.985 -11.849 1.00 84.88 93 ILE A CA 1
ATOM 754 C C . ILE A 1 93 ? 2.332 -9.084 -13.078 1.00 84.88 93 ILE A C 1
ATOM 756 O O . ILE A 1 93 ? 2.353 -9.576 -14.217 1.00 84.88 93 ILE A O 1
ATOM 760 N N . PHE A 1 94 ? 2.273 -7.767 -12.860 1.00 83.88 94 PHE A N 1
ATOM 761 C CA . PHE A 1 94 ? 2.048 -6.779 -13.913 1.00 83.88 94 PHE A CA 1
ATOM 762 C C . PHE A 1 94 ? 3.227 -5.830 -14.183 1.00 83.88 94 PHE A C 1
ATOM 764 O O . PHE A 1 94 ? 3.306 -5.304 -15.289 1.00 83.88 94 PHE A O 1
ATOM 771 N N . GLY A 1 95 ? 4.186 -5.650 -13.281 1.00 82.50 95 GLY A N 1
ATOM 772 C CA . GLY A 1 95 ? 5.419 -4.893 -13.522 1.00 82.50 95 GLY A CA 1
ATOM 773 C C . GLY A 1 95 ? 6.469 -5.726 -14.265 1.00 82.50 95 GLY A C 1
ATOM 774 O O . GLY A 1 95 ? 6.826 -6.821 -13.826 1.00 82.50 95 GLY A O 1
ATOM 775 N N . LYS A 1 96 ? 6.996 -5.241 -15.401 1.00 79.12 96 LYS A N 1
ATOM 776 C CA . LYS A 1 96 ? 8.041 -5.980 -16.149 1.00 79.12 96 LYS A CA 1
ATOM 777 C C . LYS A 1 96 ? 9.423 -5.911 -15.497 1.00 79.12 96 LYS A C 1
ATOM 779 O O . LYS A 1 96 ? 10.183 -6.866 -15.614 1.00 79.12 96 LYS A O 1
ATOM 784 N N . ALA A 1 97 ? 9.739 -4.801 -14.832 1.00 77.38 97 ALA A N 1
ATOM 785 C CA . ALA A 1 97 ? 11.061 -4.536 -14.258 1.00 77.38 97 ALA A CA 1
ATOM 786 C C . ALA A 1 97 ? 11.231 -5.056 -12.817 1.00 77.38 97 ALA A C 1
ATOM 788 O O . ALA A 1 97 ? 12.321 -4.970 -12.248 1.00 77.38 97 ALA A O 1
ATOM 789 N N . GLU A 1 98 ? 10.170 -5.586 -12.206 1.00 75.69 98 GLU A N 1
ATOM 790 C CA . GLU A 1 98 ? 10.199 -6.005 -10.808 1.00 75.69 98 GLU A CA 1
ATOM 791 C C . GLU A 1 98 ? 10.796 -7.390 -10.608 1.00 75.69 98 GLU A C 1
ATOM 793 O O . GLU A 1 98 ? 10.433 -8.368 -11.263 1.00 75.69 98 GLU A O 1
ATOM 798 N N . ARG A 1 99 ? 11.699 -7.475 -9.631 1.00 81.19 99 ARG A N 1
ATOM 799 C CA . ARG A 1 99 ? 12.314 -8.730 -9.211 1.00 81.19 99 ARG A CA 1
ATOM 800 C C . ARG A 1 99 ? 11.545 -9.291 -8.027 1.00 81.19 99 ARG A C 1
ATOM 802 O O . ARG A 1 99 ? 11.508 -8.655 -6.978 1.00 81.19 99 ARG A O 1
ATOM 809 N N . LEU A 1 100 ? 11.054 -10.523 -8.166 1.00 84.31 100 LEU A N 1
ATOM 810 C CA . LEU A 1 100 ? 10.344 -11.257 -7.110 1.00 84.31 100 LEU A CA 1
ATOM 811 C C . LEU A 1 100 ? 11.083 -11.225 -5.764 1.00 84.31 100 LEU A C 1
ATOM 813 O O . LEU A 1 100 ? 10.468 -10.986 -4.737 1.00 84.31 100 LEU A O 1
ATOM 817 N N . GLN A 1 101 ? 12.409 -11.393 -5.764 1.00 83.25 101 GLN A N 1
ATOM 818 C CA . GLN A 1 101 ? 13.217 -11.362 -4.537 1.00 83.25 101 GLN A CA 1
ATOM 819 C C . GLN A 1 101 ? 13.142 -10.022 -3.788 1.00 83.25 101 GLN A C 1
ATOM 821 O O . GLN A 1 101 ? 13.117 -10.005 -2.558 1.00 83.25 101 GLN A O 1
ATOM 826 N N . LEU A 1 102 ? 13.128 -8.901 -4.519 1.00 81.69 102 LEU A N 1
ATOM 827 C CA . LEU A 1 102 ? 13.015 -7.574 -3.917 1.00 81.69 102 LEU A CA 1
ATOM 828 C C . LEU A 1 102 ? 11.595 -7.366 -3.393 1.00 81.69 102 LEU A C 1
ATOM 830 O O . LEU A 1 102 ? 11.426 -6.946 -2.253 1.00 81.69 102 LEU A O 1
ATOM 834 N N . THR A 1 103 ? 10.592 -7.733 -4.191 1.00 87.62 103 THR A N 1
ATOM 835 C CA . THR A 1 103 ? 9.184 -7.635 -3.806 1.00 87.62 103 THR A CA 1
ATOM 836 C C . THR A 1 103 ? 8.893 -8.437 -2.541 1.00 87.62 103 THR A C 1
ATOM 838 O O . THR A 1 103 ? 8.386 -7.863 -1.587 1.00 87.62 103 THR A O 1
ATOM 841 N N . SER A 1 104 ? 9.289 -9.712 -2.469 1.00 87.31 104 SER A N 1
ATOM 842 C CA . SER A 1 104 ? 9.065 -10.550 -1.282 1.00 87.31 104 SER A CA 1
ATOM 843 C C . SER A 1 104 ? 9.682 -9.952 -0.018 1.00 87.31 104 SER A C 1
ATOM 845 O O . SER A 1 104 ? 9.088 -10.019 1.053 1.00 87.31 104 SER A O 1
ATOM 847 N N . ARG A 1 105 ? 10.862 -9.330 -0.131 1.00 86.81 105 ARG A N 1
ATOM 848 C CA . ARG A 1 105 ? 11.502 -8.655 1.002 1.00 86.81 105 ARG A CA 1
ATOM 849 C C . ARG A 1 105 ? 10.704 -7.437 1.451 1.00 86.81 105 ARG A C 1
ATOM 851 O O . ARG A 1 105 ? 10.463 -7.288 2.642 1.00 86.81 105 ARG A O 1
ATOM 858 N N . ILE A 1 106 ? 10.292 -6.590 0.511 1.00 89.88 106 ILE A N 1
ATOM 859 C CA . ILE A 1 106 ? 9.490 -5.401 0.816 1.00 89.88 106 ILE A CA 1
ATOM 860 C C . ILE A 1 106 ? 8.132 -5.816 1.400 1.00 89.88 106 ILE A C 1
ATOM 862 O O . ILE A 1 106 ? 7.661 -5.182 2.337 1.00 89.88 106 ILE A O 1
ATOM 866 N N . SER A 1 107 ? 7.544 -6.926 0.950 1.00 92.25 107 SER A N 1
ATOM 867 C CA . SER A 1 107 ? 6.328 -7.479 1.551 1.00 92.25 107 SER A CA 1
ATOM 868 C C . SER A 1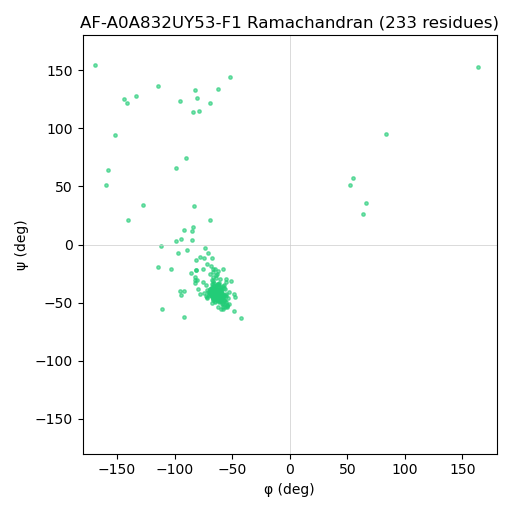 107 ? 6.532 -7.910 3.011 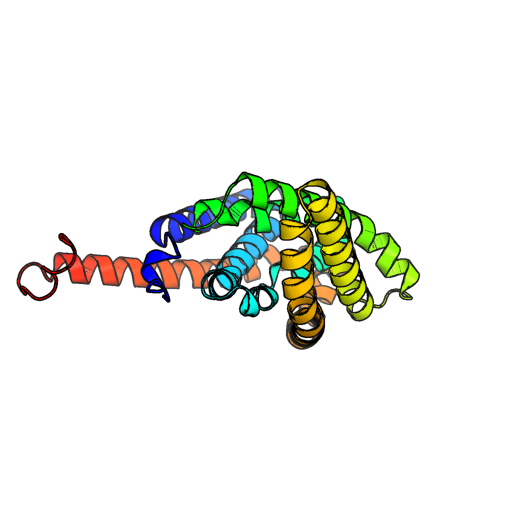1.00 92.25 107 SER A C 1
ATOM 870 O O . SER A 1 107 ? 5.657 -7.669 3.835 1.00 92.25 107 SER A O 1
ATOM 872 N N . ILE A 1 108 ? 7.683 -8.498 3.367 1.00 91.81 108 ILE A N 1
ATOM 873 C CA . ILE A 1 108 ? 8.011 -8.813 4.773 1.00 91.81 108 ILE A CA 1
ATOM 874 C C . ILE A 1 108 ? 8.150 -7.527 5.591 1.00 91.81 108 ILE A C 1
ATOM 876 O O . ILE A 1 108 ? 7.625 -7.443 6.697 1.00 91.81 108 ILE A O 1
ATOM 880 N N . VAL A 1 109 ? 8.822 -6.511 5.041 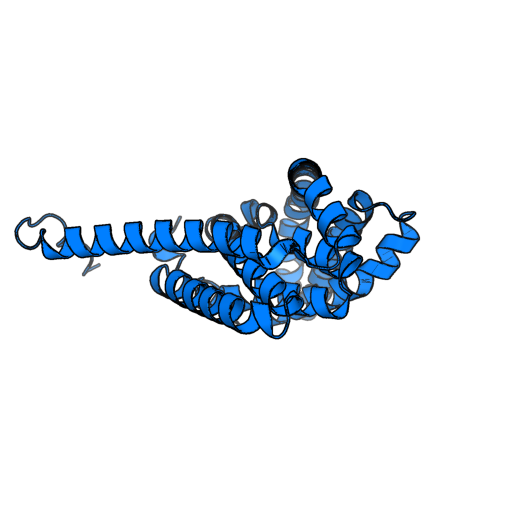1.00 94.25 109 VAL A N 1
ATOM 881 C CA . VAL A 1 109 ? 8.930 -5.191 5.679 1.00 94.25 109 VAL A CA 1
ATOM 882 C C . VAL A 1 109 ? 7.543 -4.600 5.938 1.00 94.25 109 VAL A C 1
ATOM 884 O O . VAL A 1 109 ? 7.291 -4.123 7.042 1.00 94.25 109 VAL A O 1
ATOM 887 N N . ALA A 1 110 ? 6.639 -4.690 4.961 1.00 94.56 110 ALA A N 1
ATOM 888 C CA . ALA A 1 110 ? 5.260 -4.240 5.094 1.00 94.56 110 ALA A CA 1
ATOM 889 C C . ALA A 1 110 ? 4.528 -4.975 6.213 1.00 94.56 110 ALA A C 1
ATOM 891 O O . ALA A 1 110 ? 3.947 -4.320 7.065 1.00 94.56 110 ALA A O 1
ATOM 892 N N . ILE A 1 111 ? 4.617 -6.309 6.263 1.00 96.44 111 ILE A N 1
ATOM 893 C CA . ILE A 1 111 ? 4.017 -7.112 7.339 1.00 96.44 111 ILE A CA 1
ATOM 894 C C . ILE A 1 111 ? 4.501 -6.616 8.703 1.00 96.44 111 ILE A C 1
ATOM 896 O O . ILE A 1 111 ? 3.683 -6.305 9.565 1.00 96.44 111 ILE A O 1
ATOM 900 N N . VAL A 1 112 ? 5.818 -6.507 8.897 1.00 96.25 112 VAL A N 1
ATOM 901 C CA . VAL A 1 112 ? 6.386 -6.096 10.189 1.00 96.25 112 VAL A CA 1
ATOM 902 C C . VAL A 1 112 ? 5.947 -4.676 10.549 1.00 96.25 112 VAL A C 1
ATOM 904 O O . VAL A 1 112 ? 5.518 -4.446 11.676 1.00 96.25 112 VAL A O 1
ATOM 907 N N . ALA A 1 113 ? 5.998 -3.735 9.604 1.00 96.75 113 ALA A N 1
ATOM 908 C CA . ALA A 1 113 ? 5.548 -2.364 9.830 1.00 96.75 113 ALA A CA 1
ATOM 909 C C . ALA A 1 113 ? 4.052 -2.300 10.177 1.00 96.75 113 ALA A C 1
ATOM 911 O O . ALA A 1 113 ? 3.663 -1.562 11.081 1.00 96.75 113 ALA A O 1
ATOM 912 N N . THR A 1 114 ? 3.216 -3.102 9.514 1.00 97.38 114 THR A N 1
ATOM 913 C CA . THR A 1 114 ? 1.770 -3.127 9.760 1.00 97.38 114 THR A CA 1
ATOM 914 C C . THR A 1 114 ? 1.433 -3.721 11.120 1.00 97.38 114 THR A C 1
ATOM 916 O O . THR A 1 114 ? 0.572 -3.198 11.821 1.00 97.38 114 THR A O 1
ATOM 919 N N . LEU A 1 115 ? 2.147 -4.759 11.553 1.00 97.19 115 LEU A N 1
ATOM 920 C CA . LEU A 1 115 ? 1.959 -5.334 12.888 1.00 97.19 115 LEU A CA 1
ATOM 921 C C . LEU A 1 115 ? 2.334 -4.357 14.018 1.00 97.19 115 LEU A C 1
ATOM 923 O O . LEU A 1 115 ? 1.848 -4.510 15.136 1.00 97.19 115 LEU A O 1
ATOM 927 N N . LEU A 1 116 ? 3.150 -3.333 13.739 1.00 96.88 116 LEU A N 1
ATOM 928 C CA . LEU A 1 116 ? 3.467 -2.264 14.693 1.00 96.88 116 LEU A CA 1
ATOM 929 C C . LEU A 1 116 ? 2.390 -1.170 14.767 1.00 96.88 116 LEU A C 1
ATOM 931 O O . LEU A 1 116 ? 2.414 -0.375 15.708 1.00 96.88 116 LEU A O 1
ATOM 935 N N . VAL A 1 117 ? 1.442 -1.121 13.823 1.00 97.06 117 VAL A N 1
ATOM 936 C CA . VAL A 1 117 ? 0.416 -0.065 13.740 1.00 97.06 117 VAL A CA 1
ATOM 937 C C . VAL A 1 117 ? -0.369 0.116 15.045 1.00 97.06 117 VAL A C 1
ATOM 939 O O . VAL A 1 117 ? -0.466 1.261 15.483 1.00 97.06 117 VAL A O 1
ATOM 942 N N . PRO A 1 118 ? -0.866 -0.934 15.733 1.00 95.81 118 PRO A N 1
ATOM 943 C CA . PRO A 1 118 ? -1.585 -0.751 16.998 1.00 95.81 118 PRO A CA 1
ATOM 944 C C . PRO A 1 118 ? -0.726 -0.089 18.083 1.00 95.81 118 PRO A C 1
ATOM 946 O O . PRO A 1 118 ? -1.189 0.789 18.811 1.00 95.81 118 PRO A O 1
ATOM 949 N N . THR A 1 119 ? 0.553 -0.464 18.167 1.00 96.62 119 THR A N 1
ATOM 950 C CA . THR A 1 119 ? 1.503 0.135 19.112 1.00 96.62 119 THR A CA 1
ATOM 951 C C . THR A 1 119 ? 1.739 1.607 18.788 1.00 96.62 119 THR A C 1
ATOM 953 O O . THR A 1 119 ? 1.689 2.448 19.682 1.00 96.62 119 THR A O 1
ATOM 956 N N . ILE A 1 120 ? 1.941 1.941 17.511 1.00 96.94 120 ILE A N 1
ATOM 957 C CA . ILE A 1 120 ? 2.120 3.326 17.047 1.00 96.94 120 ILE A CA 1
ATOM 958 C C . ILE A 1 120 ? 0.858 4.157 17.325 1.00 96.94 120 ILE A C 1
ATOM 960 O O . ILE A 1 120 ? 0.958 5.291 17.795 1.00 96.94 120 ILE A O 1
ATOM 964 N N . TYR A 1 121 ? -0.326 3.593 17.092 1.00 96.31 121 TYR A N 1
ATOM 965 C CA . TYR A 1 121 ? -1.604 4.253 17.358 1.00 96.31 121 TYR A CA 1
ATOM 966 C C . TYR A 1 121 ? -1.766 4.615 18.831 1.00 96.31 121 TYR A C 1
ATOM 968 O O . TYR A 1 121 ? -2.108 5.750 19.163 1.00 96.31 121 TYR A O 1
ATOM 976 N N . ASN A 1 122 ? -1.412 3.695 19.726 1.00 96.19 122 ASN A N 1
ATOM 977 C CA . ASN A 1 122 ? -1.424 3.961 21.162 1.00 96.19 122 ASN A CA 1
ATOM 978 C C . ASN A 1 122 ? -0.394 5.031 21.561 1.00 96.19 122 ASN A C 1
ATOM 980 O O . ASN A 1 122 ? -0.718 5.934 22.331 1.00 96.19 122 ASN A O 1
ATOM 984 N N . LEU A 1 123 ? 0.823 4.982 21.007 1.00 96.06 123 LEU A N 1
ATOM 985 C CA . LEU A 1 123 ? 1.884 5.957 21.301 1.00 96.06 123 LEU A CA 1
ATOM 986 C C . LEU A 1 123 ? 1.573 7.371 20.793 1.00 96.06 123 LEU A C 1
ATOM 988 O O . LEU A 1 123 ? 2.046 8.350 21.364 1.00 96.06 123 LEU A O 1
ATOM 992 N N . THR A 1 124 ? 0.782 7.489 19.731 1.00 93.94 124 THR A N 1
ATOM 993 C CA . THR A 1 124 ? 0.414 8.776 19.120 1.00 93.94 124 THR A CA 1
ATOM 994 C C . THR A 1 124 ? -0.880 9.366 19.684 1.00 93.94 124 THR A C 1
ATOM 996 O O . THR A 1 124 ? -1.428 10.309 19.110 1.00 93.94 124 THR A O 1
ATOM 999 N N . GLY A 1 125 ? -1.382 8.825 20.800 1.00 91.06 125 GLY A N 1
ATOM 1000 C CA . GLY A 1 125 ? -2.618 9.292 21.426 1.00 91.06 125 GLY A CA 1
ATOM 1001 C C . GLY A 1 125 ? -3.851 9.030 20.563 1.00 91.06 125 GLY A C 1
ATOM 1002 O O . GLY A 1 125 ? -4.755 9.858 20.536 1.00 91.06 125 GLY A O 1
ATOM 1003 N N . GLN A 1 126 ? -3.870 7.906 19.838 1.00 90.69 126 GLN A N 1
ATOM 1004 C CA . GLN A 1 126 ? -4.971 7.490 18.960 1.00 90.69 126 GLN A CA 1
ATOM 1005 C C . GLN A 1 126 ? -5.223 8.444 17.778 1.00 90.69 126 GLN A C 1
ATOM 1007 O O . GLN A 1 126 ? -6.320 8.522 17.228 1.00 90.69 126 GLN A O 1
ATOM 1012 N N . SER A 1 127 ? -4.191 9.172 17.345 1.00 92.12 127 SER A N 1
ATOM 1013 C CA . SER A 1 127 ? -4.260 9.998 16.141 1.00 92.12 127 SER A CA 1
ATOM 1014 C C . SER A 1 127 ? -3.976 9.167 14.892 1.00 92.12 127 SER A C 1
ATOM 1016 O O . SER A 1 127 ? -2.850 8.717 14.660 1.00 92.12 127 SER A O 1
ATOM 1018 N N . VAL A 1 128 ? -4.988 9.021 14.033 1.00 90.75 128 VAL A N 1
ATOM 1019 C CA . VAL A 1 128 ? -4.879 8.302 12.750 1.00 90.75 128 VAL A CA 1
ATOM 1020 C C . VAL A 1 128 ? -3.790 8.908 11.858 1.00 90.75 128 VAL A C 1
ATOM 1022 O O . VAL A 1 128 ? -2.973 8.182 11.295 1.00 90.75 128 VAL A O 1
ATOM 1025 N N . LEU A 1 129 ? -3.720 10.242 11.772 1.00 91.94 129 LEU A N 1
ATOM 1026 C CA . LEU A 1 129 ? -2.728 10.933 10.943 1.00 91.94 129 LEU A CA 1
ATOM 1027 C C . LEU A 1 129 ? -1.297 10.654 11.412 1.00 91.94 129 LEU A C 1
ATOM 1029 O O . LEU A 1 129 ? -0.430 10.316 10.609 1.00 91.94 129 LEU A O 1
ATOM 1033 N N . TYR A 1 130 ? -1.045 10.771 12.717 1.00 92.94 130 TYR A N 1
ATOM 1034 C CA . TYR A 1 130 ? 0.285 10.500 13.263 1.00 92.94 130 TYR A CA 1
ATOM 1035 C C . TYR A 1 130 ? 0.637 9.015 13.202 1.00 92.94 130 TYR A C 1
ATOM 1037 O O . TYR A 1 130 ? 1.812 8.673 13.080 1.00 92.94 130 TYR A O 1
ATOM 1045 N N . THR A 1 131 ? -0.363 8.137 13.192 1.00 95.69 131 THR A N 1
ATOM 1046 C CA . THR A 1 131 ? -0.162 6.702 12.980 1.00 95.69 131 THR A CA 1
ATOM 1047 C C . THR A 1 131 ? 0.250 6.384 11.554 1.00 95.69 131 THR A C 1
ATOM 1049 O O . THR A 1 131 ? 1.174 5.599 11.363 1.00 95.69 131 THR A O 1
ATOM 1052 N N . LEU A 1 132 ? -0.357 7.033 10.556 1.00 94.62 132 LEU A N 1
ATOM 1053 C CA . LEU A 1 132 ? 0.085 6.939 9.161 1.00 94.62 132 LEU A CA 1
ATOM 1054 C C . LEU A 1 132 ? 1.544 7.392 9.010 1.00 94.62 132 LEU A C 1
ATOM 1056 O O . LEU A 1 132 ? 2.344 6.704 8.381 1.00 94.62 132 LEU A O 1
ATOM 1060 N N . TYR A 1 133 ? 1.924 8.503 9.648 1.00 94.81 133 TYR A N 1
ATOM 1061 C CA . TYR A 1 133 ? 3.315 8.969 9.630 1.00 94.81 133 TYR A CA 1
ATOM 1062 C C . TYR A 1 133 ? 4.262 7.994 10.333 1.00 94.81 133 TYR A C 1
ATOM 1064 O O . TYR A 1 133 ? 5.327 7.679 9.800 1.00 94.81 133 TYR A O 1
ATOM 1072 N N . GLY A 1 134 ? 3.869 7.490 11.504 1.00 95.25 134 GLY A N 1
ATOM 1073 C CA . GLY A 1 134 ? 4.634 6.490 12.242 1.00 95.25 134 GLY A CA 1
ATOM 1074 C C . GLY A 1 134 ? 4.819 5.207 11.435 1.00 95.25 134 GLY A C 1
ATOM 1075 O O . GLY A 1 134 ? 5.936 4.704 11.358 1.00 95.25 134 GLY A O 1
ATOM 1076 N N . TYR A 1 135 ? 3.772 4.739 10.751 1.00 96.12 135 TYR A N 1
ATOM 1077 C CA . TYR A 1 135 ? 3.845 3.604 9.834 1.00 96.12 135 TYR A CA 1
ATOM 1078 C C . TYR A 1 135 ? 4.866 3.843 8.717 1.00 96.12 135 TYR A C 1
ATOM 1080 O O . TYR A 1 135 ? 5.762 3.017 8.541 1.00 96.12 135 TYR A O 1
ATOM 1088 N N . SER A 1 136 ? 4.796 4.977 8.007 1.00 94.69 136 SER A N 1
ATOM 1089 C CA . SER A 1 136 ? 5.755 5.300 6.940 1.00 94.69 136 SER A CA 1
ATOM 1090 C C . SER A 1 136 ? 7.196 5.348 7.464 1.00 94.69 136 SER A C 1
ATOM 1092 O O . SER A 1 136 ? 8.102 4.794 6.837 1.00 94.69 136 SER A O 1
ATOM 1094 N N . ILE A 1 137 ? 7.425 5.946 8.640 1.00 94.44 137 ILE A N 1
ATOM 1095 C CA . ILE A 1 137 ? 8.747 5.963 9.287 1.00 94.44 137 ILE A CA 1
ATOM 1096 C C . ILE A 1 137 ? 9.215 4.536 9.597 1.00 94.44 137 ILE A C 1
ATOM 1098 O O . ILE A 1 137 ? 10.346 4.177 9.255 1.00 94.44 137 ILE A O 1
ATOM 1102 N N . SER A 1 138 ? 8.370 3.714 10.221 1.00 95.38 138 SER A N 1
ATOM 1103 C CA . SER A 1 138 ? 8.698 2.330 10.568 1.00 95.38 138 SER A CA 1
ATOM 1104 C C . SER A 1 138 ? 9.004 1.502 9.325 1.00 95.38 138 SER A C 1
ATOM 1106 O O . SER A 1 138 ? 10.054 0.863 9.270 1.00 95.38 138 SER A O 1
ATOM 1108 N N . PHE A 1 139 ? 8.154 1.569 8.300 1.00 94.69 139 PHE A N 1
ATOM 1109 C CA . PHE A 1 139 ? 8.347 0.881 7.028 1.00 94.69 139 PHE A CA 1
ATOM 1110 C C . PHE A 1 139 ? 9.703 1.223 6.402 1.00 94.69 139 PHE A C 1
ATOM 1112 O O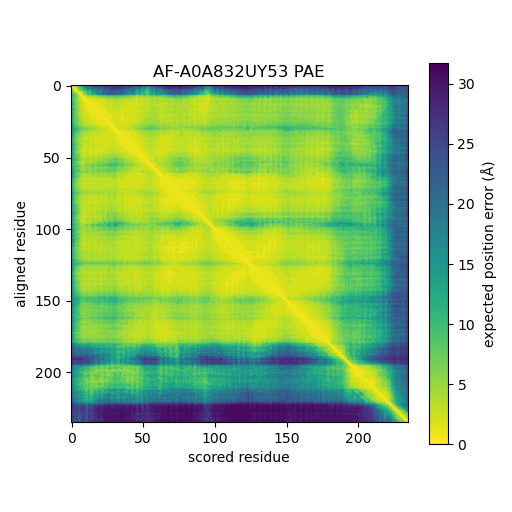 . PHE A 1 139 ? 10.511 0.329 6.134 1.00 94.69 139 PHE A O 1
ATOM 1119 N N . TYR A 1 140 ? 10.006 2.513 6.233 1.00 92.38 140 TYR A N 1
ATOM 1120 C CA . TYR A 1 140 ? 11.261 2.945 5.618 1.00 92.38 140 TYR A CA 1
ATOM 1121 C C . TYR A 1 140 ? 12.485 2.625 6.475 1.00 92.38 140 TYR A C 1
ATOM 1123 O O . TYR A 1 140 ? 13.532 2.273 5.927 1.00 92.38 140 TYR A O 1
ATOM 1131 N N . THR A 1 141 ? 12.361 2.682 7.801 1.00 93.06 141 THR A N 1
ATOM 1132 C CA . THR A 1 141 ? 13.448 2.332 8.728 1.00 93.06 141 THR A CA 1
ATOM 1133 C C . THR A 1 141 ? 13.770 0.843 8.657 1.00 93.06 141 THR A C 1
ATOM 1135 O O . THR A 1 141 ? 14.934 0.465 8.505 1.00 93.06 141 THR A O 1
ATOM 1138 N N . ILE A 1 142 ? 12.747 -0.014 8.690 1.00 94.31 142 ILE A N 1
ATOM 1139 C CA . ILE A 1 142 ? 12.906 -1.467 8.574 1.00 94.31 142 ILE A CA 1
ATOM 1140 C C . ILE A 1 142 ? 13.459 -1.822 7.184 1.00 94.31 142 ILE A C 1
ATOM 1142 O O . ILE A 1 142 ? 14.379 -2.637 7.073 1.00 94.31 142 ILE A O 1
ATOM 1146 N N . HIS A 1 143 ? 12.973 -1.177 6.116 1.00 91.94 143 HIS A N 1
ATOM 1147 C CA . HIS A 1 143 ? 13.496 -1.379 4.762 1.00 91.94 143 HIS A CA 1
ATOM 1148 C C . HIS A 1 143 ? 14.985 -1.016 4.680 1.00 91.94 143 HIS A C 1
ATOM 1150 O O . HIS A 1 143 ? 15.796 -1.794 4.167 1.00 91.94 143 HIS A O 1
ATOM 1156 N N . LEU A 1 144 ? 15.369 0.131 5.232 1.00 92.06 144 LEU A N 1
ATOM 1157 C CA . LEU A 1 144 ? 16.744 0.616 5.254 1.00 92.06 144 LEU A CA 1
ATOM 1158 C C . LEU A 1 144 ? 17.663 -0.324 6.051 1.00 92.06 144 LEU A C 1
ATOM 1160 O O . LEU A 1 144 ? 18.715 -0.719 5.539 1.00 92.06 144 LEU A O 1
ATOM 1164 N N . ALA A 1 145 ? 17.226 -0.784 7.226 1.00 91.25 145 ALA A N 1
ATOM 1165 C CA . ALA A 1 145 ? 17.941 -1.788 8.017 1.00 91.25 145 ALA A CA 1
ATOM 1166 C C . ALA A 1 145 ? 18.106 -3.114 7.250 1.00 91.25 145 ALA A C 1
ATOM 1168 O O . ALA A 1 145 ? 19.214 -3.641 7.140 1.00 91.25 145 ALA A O 1
ATOM 1169 N N . SER A 1 146 ? 17.037 -3.613 6.618 1.00 89.88 146 SER A N 1
ATOM 1170 C CA . SER A 1 146 ? 17.082 -4.849 5.819 1.00 89.88 146 SER A CA 1
ATOM 1171 C C . SER A 1 146 ? 18.000 -4.743 4.592 1.00 89.88 146 SER A C 1
ATOM 1173 O O . SER A 1 146 ? 18.530 -5.748 4.111 1.00 89.88 146 SER A O 1
ATOM 1175 N N . SER A 1 147 ? 18.196 -3.529 4.073 1.00 87.00 147 SER A N 1
ATOM 1176 C CA . SER A 1 147 ? 19.038 -3.256 2.902 1.00 87.00 147 SER A CA 1
ATOM 1177 C C . SER A 1 147 ? 20.519 -3.198 3.257 1.00 87.00 147 SER A C 1
ATOM 1179 O O . SER A 1 147 ? 21.358 -3.595 2.443 1.00 87.00 147 SER A O 1
ATOM 1181 N N . LEU A 1 148 ? 20.841 -2.770 4.482 1.00 87.75 148 LEU A N 1
ATOM 1182 C CA . LEU A 1 148 ? 22.199 -2.806 5.025 1.00 87.75 148 LEU A CA 1
ATOM 1183 C C . LEU A 1 148 ? 22.750 -4.238 5.062 1.00 87.75 148 LEU A C 1
ATOM 1185 O O . LEU A 1 148 ? 23.911 -4.451 4.726 1.00 87.75 148 LEU A O 1
ATOM 1189 N N . MET A 1 149 ? 21.892 -5.217 5.363 1.00 86.06 149 MET A N 1
ATOM 1190 C CA . MET A 1 149 ? 22.246 -6.643 5.377 1.00 86.06 149 MET A CA 1
ATOM 1191 C C . MET A 1 149 ? 22.568 -7.220 3.985 1.00 86.06 149 MET A C 1
ATOM 1193 O O . MET A 1 149 ? 23.055 -8.341 3.896 1.00 86.06 149 MET A O 1
ATOM 1197 N N . ILE A 1 150 ? 22.283 -6.495 2.893 1.00 85.12 150 ILE A N 1
ATOM 1198 C CA . ILE A 1 150 ? 22.632 -6.925 1.527 1.00 85.12 150 ILE A CA 1
ATOM 1199 C C . ILE A 1 150 ? 23.993 -6.369 1.129 1.00 85.12 150 ILE A C 1
ATOM 1201 O O . ILE A 1 150 ? 24.899 -7.102 0.748 1.00 85.12 150 ILE A O 1
ATOM 1205 N N . SER A 1 151 ? 24.090 -5.041 1.088 1.00 88.25 151 SER A N 1
ATOM 1206 C CA . SER A 1 151 ? 25.280 -4.334 0.632 1.00 88.25 151 SER A CA 1
ATOM 1207 C C . SER A 1 151 ? 25.170 -2.848 0.945 1.00 88.25 151 SER A C 1
ATOM 1209 O O . SER A 1 151 ? 24.083 -2.263 0.939 1.00 88.25 151 SER A O 1
ATOM 1211 N N . ARG A 1 152 ? 26.325 -2.192 1.077 1.00 86.94 152 ARG A N 1
ATOM 1212 C CA . ARG A 1 152 ? 26.407 -0.733 1.218 1.00 86.94 152 ARG A CA 1
ATOM 1213 C C . ARG A 1 152 ? 25.742 0.011 0.054 1.00 86.94 152 ARG A C 1
ATOM 1215 O O . ARG A 1 152 ? 25.134 1.054 0.260 1.00 86.94 152 ARG A O 1
ATOM 1222 N N . ARG A 1 153 ? 25.821 -0.520 -1.173 1.00 87.44 153 ARG A N 1
ATOM 1223 C CA . ARG A 1 153 ? 25.195 0.100 -2.353 1.00 87.44 153 ARG A CA 1
ATOM 1224 C C . ARG A 1 153 ? 23.667 0.051 -2.279 1.00 87.44 153 ARG A C 1
ATOM 1226 O O . ARG A 1 153 ? 23.025 1.055 -2.571 1.00 87.44 153 ARG A O 1
ATOM 1233 N N . ALA A 1 154 ? 23.097 -1.086 -1.875 1.00 83.62 154 ALA A N 1
ATOM 1234 C CA . ALA A 1 154 ? 21.653 -1.223 -1.684 1.00 83.62 154 ALA A CA 1
ATOM 1235 C C . ALA A 1 154 ? 21.151 -0.265 -0.596 1.00 83.62 154 ALA A C 1
ATOM 1237 O O . ALA A 1 154 ? 20.204 0.480 -0.828 1.00 83.62 154 ALA A O 1
ATOM 1238 N N . PHE A 1 155 ? 21.856 -0.213 0.536 1.00 87.94 155 PHE A N 1
ATOM 1239 C CA . PHE A 1 155 ? 21.579 0.724 1.620 1.00 87.94 155 PHE A CA 1
ATOM 1240 C C . PHE A 1 155 ? 21.549 2.186 1.154 1.00 87.94 155 PHE A C 1
ATOM 1242 O O . PHE A 1 155 ? 20.561 2.881 1.374 1.00 87.94 155 PHE A O 1
ATOM 1249 N N . LEU A 1 156 ? 22.593 2.644 0.453 1.00 89.31 156 LEU A N 1
ATOM 1250 C CA . LEU A 1 156 ? 22.670 4.027 -0.030 1.00 89.31 156 LEU A CA 1
ATOM 1251 C C . LEU A 1 156 ? 21.556 4.360 -1.032 1.00 89.31 156 LEU A C 1
ATOM 1253 O O . LEU A 1 156 ? 21.058 5.484 -1.042 1.00 89.31 156 LEU A O 1
ATOM 1257 N N . ASN A 1 157 ? 21.157 3.397 -1.866 1.00 85.94 157 ASN A N 1
ATOM 1258 C CA . ASN A 1 157 ? 20.048 3.585 -2.798 1.00 85.94 157 ASN A CA 1
ATOM 1259 C C . ASN A 1 157 ? 18.709 3.724 -2.065 1.00 85.94 157 ASN A C 1
ATOM 1261 O O . ASN A 1 157 ? 17.948 4.634 -2.389 1.00 85.94 157 ASN A O 1
ATOM 1265 N N . VAL A 1 158 ? 18.442 2.874 -1.067 1.00 86.25 158 VAL A N 1
ATOM 1266 C CA . VAL A 1 158 ? 17.218 2.977 -0.256 1.00 86.25 158 VAL A CA 1
ATOM 1267 C C . VAL A 1 158 ? 17.211 4.276 0.536 1.00 86.25 158 VAL A C 1
ATOM 1269 O O . VAL A 1 158 ? 16.216 4.977 0.495 1.00 86.25 158 VAL A O 1
ATOM 1272 N N . MET A 1 159 ? 18.330 4.679 1.142 1.00 88.38 159 MET A N 1
ATOM 1273 C CA . MET A 1 159 ? 18.447 5.981 1.810 1.00 88.38 159 MET A CA 1
ATOM 1274 C C . MET A 1 159 ? 18.048 7.157 0.909 1.00 88.38 159 MET A C 1
ATOM 1276 O O . MET A 1 159 ? 17.243 7.994 1.309 1.00 88.38 159 MET A O 1
ATOM 1280 N N . LYS A 1 160 ? 18.608 7.226 -0.308 1.00 87.25 160 LYS A N 1
ATOM 1281 C CA . LYS A 1 160 ? 18.293 8.295 -1.273 1.00 87.25 160 LYS A CA 1
ATOM 1282 C C . LYS A 1 160 ? 16.812 8.315 -1.630 1.00 87.25 160 LYS A C 1
ATOM 1284 O O . LYS A 1 160 ? 16.234 9.386 -1.769 1.00 87.25 160 LYS A O 1
ATOM 1289 N N . PHE A 1 161 ? 16.224 7.133 -1.785 1.00 84.31 161 PHE A N 1
ATOM 1290 C CA . PHE A 1 161 ? 14.808 6.993 -2.070 1.00 84.31 161 PHE A CA 1
ATOM 1291 C C . PHE A 1 161 ? 13.952 7.442 -0.878 1.00 84.31 161 PHE A C 1
ATOM 1293 O O . PHE A 1 161 ? 13.104 8.313 -1.046 1.00 84.31 161 PHE A O 1
ATOM 1300 N N . SER A 1 162 ? 14.238 6.944 0.328 1.00 87.19 162 SER A N 1
ATOM 1301 C CA . SER A 1 162 ? 13.518 7.282 1.560 1.00 87.19 162 SER A CA 1
ATOM 1302 C C . SER A 1 162 ? 13.530 8.782 1.866 1.00 87.19 162 SER A C 1
ATOM 1304 O O . SER A 1 162 ? 12.532 9.306 2.346 1.00 87.19 162 SER A O 1
ATOM 1306 N N . LEU A 1 163 ? 14.625 9.490 1.557 1.00 86.75 163 LEU A N 1
ATOM 1307 C CA . LEU A 1 163 ? 14.728 10.944 1.754 1.00 86.75 163 LEU A CA 1
ATOM 1308 C C . LEU A 1 163 ? 13.691 11.744 0.954 1.00 86.75 163 LEU A C 1
ATOM 1310 O O . LEU A 1 163 ? 13.291 12.819 1.388 1.00 86.75 163 LEU A O 1
ATOM 1314 N N . ILE A 1 164 ? 13.268 11.232 -0.201 1.00 86.25 164 ILE A N 1
ATOM 1315 C CA . ILE A 1 164 ? 12.246 11.863 -1.047 1.00 86.25 164 ILE A CA 1
ATOM 1316 C C . ILE A 1 164 ? 10.870 11.268 -0.744 1.00 86.25 164 ILE A C 1
ATOM 1318 O O . ILE A 1 164 ? 9.876 11.989 -0.679 1.00 86.25 164 ILE A O 1
ATOM 1322 N N . ALA A 1 165 ? 10.819 9.955 -0.539 1.00 86.50 165 ALA A N 1
ATOM 1323 C CA . ALA A 1 165 ? 9.585 9.219 -0.345 1.00 86.50 165 ALA A CA 1
ATOM 1324 C C . ALA A 1 165 ? 8.896 9.572 0.981 1.00 86.50 165 ALA A C 1
ATOM 1326 O O . ALA A 1 165 ? 7.691 9.769 1.001 1.00 86.50 165 ALA A O 1
ATOM 1327 N N . LEU A 1 166 ? 9.638 9.755 2.076 1.00 88.88 166 LEU A N 1
ATOM 1328 C CA . LEU A 1 166 ? 9.040 10.007 3.391 1.00 88.88 166 LEU A CA 1
ATOM 1329 C C . LEU A 1 166 ? 8.317 11.372 3.487 1.00 88.88 166 LEU A C 1
ATOM 1331 O O . LEU A 1 166 ? 7.177 11.396 3.951 1.00 88.88 166 LEU A O 1
ATOM 1335 N N . PRO A 1 167 ? 8.877 12.497 2.991 1.00 90.44 167 PRO A N 1
ATOM 1336 C CA . PRO A 1 167 ? 8.121 13.746 2.868 1.00 90.44 167 PRO A CA 1
ATOM 1337 C C . PRO A 1 167 ? 6.895 13.626 1.955 1.00 90.44 167 PRO A C 1
ATOM 1339 O O . PRO A 1 167 ? 5.832 14.157 2.279 1.00 90.44 167 PRO A O 1
ATOM 1342 N N . MET A 1 168 ? 7.025 12.913 0.831 1.00 88.81 168 MET A N 1
ATOM 1343 C CA . MET A 1 168 ? 5.904 12.678 -0.081 1.00 88.81 168 MET A CA 1
ATOM 1344 C C . MET A 1 168 ? 4.794 11.869 0.595 1.00 88.81 168 MET A C 1
ATOM 1346 O O . MET A 1 168 ? 3.640 12.274 0.503 1.00 88.81 168 MET A O 1
ATOM 1350 N N . ALA A 1 169 ? 5.143 10.828 1.356 1.00 88.25 169 ALA A N 1
ATOM 1351 C CA . ALA A 1 169 ? 4.215 10.031 2.153 1.00 88.25 169 ALA A CA 1
ATOM 1352 C C . ALA A 1 169 ? 3.418 10.902 3.130 1.00 88.25 169 ALA A C 1
ATOM 1354 O O . ALA A 1 169 ? 2.232 10.683 3.349 1.00 88.25 169 ALA A O 1
ATOM 1355 N N . PHE A 1 170 ? 4.041 11.921 3.729 1.00 90.62 170 PHE A N 1
ATOM 1356 C CA . PHE A 1 170 ? 3.344 12.801 4.672 1.00 90.62 170 PHE A CA 1
ATOM 1357 C C . PHE A 1 170 ? 2.310 13.671 3.952 1.00 90.62 170 PHE A C 1
ATOM 1359 O O . PHE A 1 170 ? 1.186 13.834 4.433 1.00 90.62 170 PHE A O 1
ATOM 1366 N N . ILE A 1 171 ? 2.671 14.198 2.779 1.00 90.94 171 ILE A N 1
ATOM 1367 C CA . ILE A 1 171 ? 1.770 14.998 1.944 1.00 90.94 171 ILE A CA 1
ATOM 1368 C C . ILE A 1 171 ? 0.604 14.137 1.447 1.00 90.94 171 ILE A C 1
ATOM 1370 O O . ILE A 1 171 ? -0.555 14.538 1.586 1.00 90.94 171 ILE A O 1
ATOM 1374 N N . THR A 1 172 ? 0.889 12.953 0.900 1.00 89.94 172 THR A N 1
ATOM 1375 C CA . THR A 1 172 ? -0.136 12.072 0.330 1.00 89.94 172 THR A CA 1
ATOM 1376 C C . THR A 1 172 ? -1.031 11.479 1.409 1.00 89.94 172 THR A C 1
ATOM 1378 O O . THR A 1 172 ? -2.245 11.533 1.252 1.00 89.94 172 THR A O 1
ATOM 1381 N N . ASN A 1 173 ? -0.497 11.049 2.557 1.00 90.25 173 ASN A N 1
ATOM 1382 C CA . ASN A 1 173 ? -1.317 10.583 3.683 1.00 90.25 173 ASN A CA 1
ATOM 1383 C C . ASN A 1 173 ? -2.259 11.668 4.213 1.00 90.25 173 ASN A C 1
ATOM 1385 O O . ASN A 1 173 ? -3.413 11.374 4.523 1.00 90.25 173 ASN A O 1
ATOM 1389 N N . LYS A 1 174 ? -1.811 12.929 4.281 1.00 90.00 174 LYS A N 1
ATOM 1390 C CA . LYS A 1 174 ? -2.690 14.043 4.659 1.00 90.00 174 LYS A CA 1
ATOM 1391 C C . LYS A 1 174 ? -3.802 14.253 3.628 1.00 90.00 174 LYS A C 1
ATOM 1393 O O . LYS A 1 174 ? -4.956 14.440 4.012 1.00 90.00 174 LYS A O 1
ATOM 1398 N N . ALA A 1 175 ? -3.472 14.191 2.337 1.00 88.56 175 ALA A N 1
ATOM 1399 C CA . ALA A 1 175 ? -4.460 14.278 1.264 1.00 88.56 175 ALA A CA 1
ATOM 1400 C C . ALA A 1 175 ? -5.460 13.110 1.324 1.00 88.56 175 ALA A C 1
ATOM 1402 O O . ALA A 1 175 ? -6.668 13.337 1.290 1.00 88.56 175 ALA A O 1
ATOM 1403 N N . TYR A 1 176 ? -4.993 11.874 1.506 1.00 87.50 176 TYR A N 1
ATOM 1404 C CA . TYR A 1 176 ? -5.867 10.708 1.628 1.00 87.50 176 TYR A CA 1
ATOM 1405 C C . TYR A 1 176 ? -6.762 10.783 2.844 1.00 87.50 176 TYR A C 1
ATOM 1407 O O . TYR A 1 176 ? -7.953 10.536 2.708 1.00 87.50 176 TYR A O 1
ATOM 1415 N N . LEU A 1 177 ? -6.247 11.190 4.002 1.00 86.94 177 LEU A N 1
ATOM 1416 C CA . LEU A 1 177 ? -7.087 11.353 5.181 1.00 86.94 177 LEU A CA 1
ATOM 1417 C C . LEU A 1 177 ? -8.158 12.434 4.969 1.00 86.94 177 LEU A C 1
ATOM 1419 O O . LEU A 1 177 ? -9.276 12.272 5.441 1.00 86.94 177 LEU A O 1
ATOM 1423 N N . SER A 1 178 ? -7.863 13.499 4.217 1.00 84.12 178 SER A N 1
ATOM 1424 C CA . SER A 1 178 ? -8.870 14.521 3.892 1.00 84.12 178 SER A CA 1
ATOM 1425 C C . SER A 1 178 ? -9.983 14.021 2.962 1.00 84.12 178 SER A C 1
ATOM 1427 O O . SER A 1 178 ? -11.110 14.489 3.067 1.00 84.12 178 SER A O 1
ATOM 1429 N N . VAL A 1 179 ? -9.686 13.061 2.079 1.00 82.56 179 VAL A N 1
ATOM 1430 C CA . VAL A 1 179 ? -10.648 12.517 1.100 1.00 82.56 179 VAL A CA 1
ATOM 1431 C C . VAL A 1 179 ? -11.384 11.290 1.645 1.00 82.56 179 VAL A C 1
ATOM 1433 O O . VAL A 1 179 ? -12.577 11.125 1.420 1.00 82.56 179 VAL A O 1
ATOM 1436 N N . PHE A 1 180 ? -10.676 10.420 2.361 1.00 79.31 180 PHE A N 1
ATOM 1437 C CA . PHE A 1 180 ? -11.148 9.107 2.803 1.00 79.31 180 PHE A CA 1
ATOM 1438 C C . PHE A 1 180 ? -11.331 9.003 4.322 1.00 79.31 180 PHE A C 1
ATOM 1440 O O . PHE A 1 180 ? -11.748 7.952 4.803 1.00 79.31 180 PHE A O 1
ATOM 1447 N N . GLY A 1 181 ? -11.032 10.051 5.096 1.00 71.00 181 GLY A N 1
ATOM 1448 C CA . GLY A 1 181 ? -11.111 10.025 6.561 1.00 71.00 181 GLY A CA 1
ATOM 1449 C C . GLY A 1 181 ? -12.511 9.699 7.077 1.00 71.00 181 GLY A C 1
ATOM 1450 O O . GLY A 1 181 ? -12.664 8.806 7.909 1.00 71.00 181 GLY A O 1
ATOM 1451 N N . GLU A 1 182 ? -13.543 10.332 6.519 1.00 69.38 182 GLU A N 1
ATOM 1452 C CA . GLU A 1 182 ? -14.940 10.051 6.881 1.00 69.38 182 GLU A CA 1
ATOM 1453 C C . GLU A 1 182 ? -15.349 8.620 6.507 1.00 69.38 182 GLU A C 1
ATOM 1455 O O . GLU A 1 182 ? -15.931 7.903 7.319 1.00 69.38 182 GLU A O 1
ATOM 1460 N N . PHE A 1 183 ? -14.950 8.161 5.317 1.00 67.25 183 PHE A N 1
ATOM 1461 C CA . PHE A 1 183 ? -15.162 6.782 4.871 1.00 67.25 183 PHE A CA 1
ATOM 1462 C C . PHE A 1 183 ? -14.470 5.763 5.794 1.00 67.25 183 PHE A C 1
ATOM 1464 O O . PHE A 1 183 ? -15.043 4.722 6.111 1.00 67.25 183 PHE A O 1
ATOM 1471 N N . SER A 1 184 ? -13.269 6.073 6.293 1.00 61.59 184 SER A N 1
ATOM 1472 C CA . SER A 1 184 ? -12.534 5.214 7.230 1.00 61.59 184 SER A CA 1
ATOM 1473 C C . SER A 1 184 ? -13.180 5.148 8.620 1.00 61.59 184 SER A C 1
ATOM 1475 O O . SER A 1 184 ? -13.285 4.064 9.194 1.00 61.59 184 SER A O 1
ATOM 1477 N N . GLY A 1 185 ? -13.721 6.267 9.119 1.00 60.38 185 GLY A N 1
ATOM 1478 C CA . GLY A 1 185 ? -14.524 6.285 10.345 1.00 60.38 185 GLY A CA 1
ATOM 1479 C C . GLY A 1 185 ? -15.841 5.515 10.194 1.00 60.38 185 GLY A C 1
ATOM 1480 O O . GLY A 1 185 ? -16.289 4.848 11.126 1.00 60.38 185 GLY A O 1
ATOM 1481 N N . TRP A 1 186 ? -16.428 5.528 8.997 1.00 61.34 186 TRP A N 1
ATOM 1482 C CA . TRP A 1 186 ? -17.628 4.754 8.687 1.00 61.34 186 TRP A CA 1
ATOM 1483 C C . TRP A 1 186 ? -17.361 3.242 8.559 1.00 61.34 186 TRP A C 1
ATOM 1485 O O . TRP A 1 186 ? -18.179 2.449 9.032 1.00 61.34 186 TRP A O 1
ATOM 1495 N N . ILE A 1 187 ? -16.198 2.821 8.034 1.00 60.53 187 ILE A N 1
ATOM 1496 C CA . ILE A 1 187 ? -15.728 1.416 8.089 1.00 60.53 187 ILE A CA 1
ATOM 1497 C C . ILE A 1 187 ? -15.671 0.917 9.540 1.00 6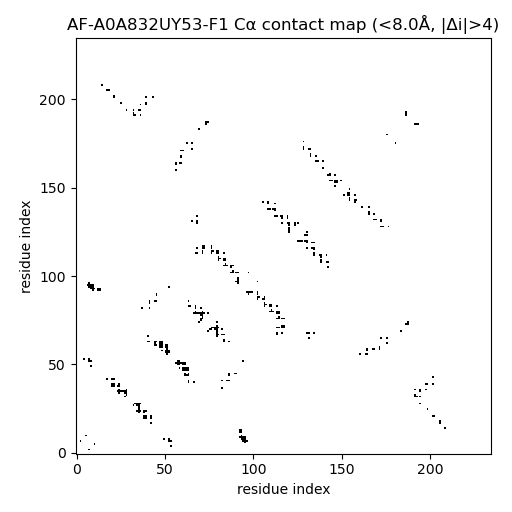0.53 187 ILE A C 1
ATOM 1499 O O . ILE A 1 187 ? -16.126 -0.193 9.823 1.00 60.53 187 ILE A O 1
ATOM 1503 N N . ALA A 1 188 ? -15.155 1.747 10.450 1.00 57.97 188 ALA A N 1
ATOM 1504 C CA . ALA A 1 188 ? -15.030 1.431 11.870 1.00 57.97 188 ALA A CA 1
ATOM 1505 C C . ALA A 1 188 ? -16.387 1.304 12.582 1.00 57.97 188 ALA A C 1
ATOM 1507 O O . ALA A 1 188 ? -16.576 0.414 13.407 1.00 57.97 188 ALA A O 1
ATOM 1508 N N . GLY A 1 189 ? -17.331 2.197 12.266 1.00 52.78 189 GLY A N 1
ATOM 1509 C CA . GLY A 1 189 ? -18.631 2.266 12.941 1.00 52.78 189 GLY A CA 1
ATOM 1510 C C . GLY A 1 189 ? -19.679 1.278 12.424 1.00 52.78 189 GLY A C 1
ATOM 1511 O O . GLY A 1 189 ? -20.566 0.886 13.177 1.00 52.78 189 GLY A O 1
ATOM 1512 N N . SER A 1 190 ? -19.596 0.869 11.154 1.00 55.25 190 SER A N 1
ATOM 1513 C CA . SER A 1 190 ? -20.609 0.013 10.514 1.00 55.25 190 SER A CA 1
ATOM 1514 C C . SER A 1 190 ? -20.262 -1.476 10.494 1.00 55.25 190 SER A C 1
ATOM 1516 O O . SER A 1 190 ? -21.106 -2.275 10.097 1.00 55.25 190 SER A O 1
ATOM 1518 N N . GLY A 1 191 ? -19.044 -1.864 10.899 1.00 49.66 191 GLY A N 1
ATOM 1519 C CA . GLY A 1 191 ? -18.622 -3.265 10.886 1.00 49.66 191 GLY A CA 1
ATOM 1520 C C . GLY A 1 191 ? -18.792 -3.897 9.501 1.00 49.66 191 GLY A C 1
ATOM 1521 O O . GLY A 1 191 ? -19.512 -4.875 9.352 1.00 49.66 191 GLY A O 1
ATOM 1522 N N . ILE A 1 192 ? -18.163 -3.310 8.476 1.00 55.69 192 ILE A N 1
ATOM 1523 C CA . ILE A 1 192 ? -18.107 -3.844 7.098 1.00 55.69 192 ILE A CA 1
ATOM 1524 C C . ILE A 1 192 ? -19.517 -4.170 6.552 1.00 55.69 192 ILE A C 1
ATOM 1526 O O . ILE A 1 192 ? -19.790 -5.240 6.013 1.00 55.69 192 ILE A O 1
ATOM 1530 N N . GLY A 1 193 ? -20.423 -3.193 6.651 1.00 52.56 193 GLY A N 1
ATOM 1531 C CA . GLY A 1 193 ? -21.712 -3.168 5.943 1.00 52.56 193 GLY A CA 1
ATOM 1532 C C . GLY A 1 193 ? -21.636 -2.593 4.516 1.00 52.56 193 GLY A C 1
ATOM 1533 O O . GLY A 1 193 ? -22.662 -2.321 3.909 1.00 52.56 193 GLY A O 1
ATOM 1534 N N . ILE A 1 194 ? -20.429 -2.393 3.970 1.00 55.03 194 ILE A N 1
ATOM 1535 C CA . ILE A 1 194 ? -20.133 -1.580 2.759 1.00 55.03 194 ILE A CA 1
ATOM 1536 C C . ILE A 1 194 ? -20.301 -2.358 1.439 1.00 55.03 194 ILE A C 1
ATOM 1538 O O . ILE A 1 194 ? -20.029 -1.888 0.335 1.00 55.03 194 ILE A O 1
ATOM 1542 N N . GLY A 1 195 ? -20.755 -3.595 1.551 1.00 57.53 195 GLY A N 1
ATOM 1543 C CA . GLY A 1 195 ? -20.770 -4.576 0.486 1.00 57.53 195 GLY A CA 1
ATOM 1544 C C . GLY A 1 195 ? -21.190 -4.112 -0.896 1.00 57.53 195 GLY A C 1
ATOM 1545 O O . GLY A 1 195 ? -20.422 -4.179 -1.851 1.00 57.53 195 GLY A O 1
ATOM 1546 N N . SER A 1 196 ? -22.435 -3.666 -1.008 1.00 60.00 196 SER A N 1
ATOM 1547 C CA . SER A 1 196 ? -23.056 -3.366 -2.295 1.00 60.00 196 SER A CA 1
ATOM 1548 C C . SER A 1 196 ? -22.462 -2.124 -2.953 1.00 60.00 196 SER A C 1
ATOM 1550 O O . SER A 1 196 ? -22.180 -2.157 -4.146 1.00 60.00 196 SER A O 1
ATOM 1552 N N . GLU A 1 197 ? -22.227 -1.051 -2.199 1.00 68.06 197 GLU A N 1
ATOM 1553 C CA . GLU A 1 197 ? -21.721 0.223 -2.728 1.00 68.06 197 GLU A CA 1
ATOM 1554 C C . GLU A 1 197 ? -20.303 0.082 -3.277 1.00 68.06 197 GLU A C 1
ATOM 1556 O O . GLU A 1 197 ? -20.023 0.491 -4.407 1.00 68.06 197 GLU A O 1
ATOM 1561 N N . MET A 1 198 ? -19.417 -0.581 -2.528 1.00 68.44 198 MET A N 1
ATOM 1562 C CA . MET A 1 198 ? -18.077 -0.875 -3.023 1.00 68.44 198 MET A CA 1
ATOM 1563 C C . MET A 1 198 ? -18.122 -1.818 -4.227 1.00 68.44 198 MET A C 1
ATOM 1565 O O . MET A 1 198 ? -17.308 -1.654 -5.140 1.00 68.44 198 MET A O 1
ATOM 1569 N N . ILE A 1 199 ? -19.043 -2.795 -4.263 1.00 72.56 199 ILE A N 1
ATOM 1570 C CA . ILE A 1 199 ? -19.155 -3.743 -5.389 1.00 72.56 199 ILE A CA 1
ATOM 1571 C C . ILE A 1 199 ? -19.620 -3.006 -6.637 1.00 72.56 199 ILE A C 1
ATOM 1573 O O . ILE A 1 199 ? -19.098 -3.258 -7.720 1.00 72.56 199 ILE A O 1
ATOM 1577 N N . LEU A 1 200 ? -20.538 -2.054 -6.492 1.00 73.62 200 LEU A N 1
ATOM 1578 C CA . LEU A 1 200 ? -20.987 -1.202 -7.586 1.00 73.62 200 LEU A CA 1
ATOM 1579 C C . LEU A 1 200 ? -19.871 -0.269 -8.068 1.00 73.62 200 LEU A C 1
ATOM 1581 O O . LEU A 1 200 ? -19.651 -0.174 -9.274 1.00 73.62 200 LEU A O 1
ATOM 1585 N N . ALA A 1 201 ? -19.124 0.366 -7.162 1.00 71.75 201 ALA A N 1
ATOM 1586 C CA . ALA A 1 201 ? -18.028 1.266 -7.527 1.00 71.75 201 ALA A CA 1
ATOM 1587 C C . ALA A 1 201 ? -16.878 0.525 -8.234 1.00 71.75 201 ALA A C 1
ATOM 1589 O O . ALA A 1 201 ? -16.441 0.915 -9.320 1.00 71.75 201 ALA A O 1
ATOM 1590 N N . THR A 1 202 ? -16.413 -0.585 -7.655 1.00 72.31 202 THR A N 1
ATOM 1591 C CA . THR A 1 202 ? -15.374 -1.426 -8.276 1.00 72.31 202 THR A CA 1
ATOM 1592 C C . THR A 1 202 ? -15.881 -2.117 -9.538 1.00 72.31 202 THR A C 1
ATOM 1594 O O . THR A 1 202 ? -15.155 -2.174 -10.528 1.00 72.31 202 THR A O 1
ATOM 1597 N N . GLY A 1 203 ? -17.135 -2.568 -9.557 1.00 76.31 203 GLY A N 1
ATOM 1598 C CA . GLY A 1 203 ? -17.784 -3.126 -10.740 1.00 76.31 203 GLY A CA 1
ATOM 1599 C C . GLY A 1 203 ? -17.884 -2.114 -11.879 1.00 76.31 203 GLY A C 1
ATOM 1600 O O . GLY A 1 203 ? -17.585 -2.456 -13.020 1.00 76.31 203 GLY A O 1
ATOM 1601 N N . GLY A 1 204 ? -18.208 -0.854 -11.576 1.00 77.81 204 GLY A N 1
ATOM 1602 C CA . GLY A 1 204 ? -18.223 0.247 -12.539 1.00 77.81 204 GLY A CA 1
ATOM 1603 C C . GLY A 1 204 ? -16.845 0.511 -13.147 1.00 77.81 204 GLY A C 1
ATOM 1604 O O . GLY A 1 204 ? -16.719 0.591 -14.370 1.00 77.81 204 GLY A O 1
ATOM 1605 N N . LEU A 1 205 ? -15.795 0.553 -12.318 1.00 75.38 205 LEU A N 1
ATOM 1606 C CA . LEU A 1 205 ? -14.406 0.642 -12.787 1.00 75.38 205 LEU A CA 1
ATOM 1607 C C . LEU A 1 205 ? -14.038 -0.537 -13.698 1.00 75.38 205 LEU A C 1
ATOM 1609 O O . LEU A 1 205 ? -13.481 -0.343 -14.779 1.00 75.38 205 LEU A O 1
ATOM 1613 N N . MET A 1 206 ? -14.385 -1.762 -13.305 1.00 77.75 206 MET A N 1
ATOM 1614 C CA . MET A 1 206 ? -14.077 -2.955 -14.097 1.00 77.75 206 MET A CA 1
ATOM 1615 C C . MET A 1 206 ? -14.847 -3.011 -15.411 1.00 77.75 206 MET A C 1
ATOM 1617 O O . MET A 1 206 ? -14.293 -3.430 -16.432 1.00 77.75 206 MET A O 1
ATOM 1621 N N . LEU A 1 207 ? -16.098 -2.557 -15.417 1.00 78.25 207 LEU A N 1
ATOM 1622 C CA . LEU A 1 207 ? -16.909 -2.444 -16.620 1.00 78.25 207 LEU A CA 1
ATOM 1623 C C . LEU A 1 207 ? -16.322 -1.394 -17.568 1.00 78.25 207 LEU A C 1
ATOM 1625 O O . LEU A 1 207 ? -16.145 -1.686 -18.749 1.00 78.25 207 LEU A O 1
ATOM 1629 N N . PHE A 1 208 ? -15.919 -0.230 -17.052 1.00 77.50 208 PHE A N 1
ATOM 1630 C CA . PHE A 1 208 ? -15.224 0.797 -17.829 1.00 77.50 208 PHE A CA 1
ATOM 1631 C C . PHE A 1 208 ? -13.959 0.246 -18.509 1.00 77.50 208 PHE A C 1
ATOM 1633 O O . PHE A 1 208 ? -13.807 0.369 -19.726 1.00 77.50 208 PHE A O 1
ATOM 1640 N N . PHE A 1 209 ? -13.090 -0.448 -17.767 1.00 70.50 209 PHE A N 1
ATOM 1641 C CA . PHE A 1 209 ? -11.881 -1.048 -18.343 1.00 70.50 209 PHE A CA 1
ATOM 1642 C C . PHE A 1 209 ? -12.179 -2.170 -19.340 1.00 70.50 209 PHE A C 1
ATOM 1644 O O . PHE A 1 209 ? -11.497 -2.297 -20.359 1.00 70.50 209 PHE A O 1
ATOM 1651 N N . SER A 1 210 ? -13.207 -2.975 -19.076 1.00 74.19 210 SER A N 1
ATOM 1652 C CA . SER A 1 210 ? -13.637 -4.027 -20.000 1.00 74.19 210 SER A CA 1
ATOM 1653 C C . SER A 1 210 ? -14.137 -3.434 -21.319 1.00 74.19 210 SER A C 1
ATOM 1655 O O . SER A 1 210 ? -13.779 -3.935 -22.384 1.00 74.19 210 SER A O 1
ATOM 1657 N N . LEU A 1 211 ? -14.883 -2.325 -21.267 1.00 74.44 211 LEU A N 1
ATOM 1658 C CA . LEU A 1 211 ? -15.333 -1.593 -22.453 1.00 74.44 211 LEU A CA 1
ATOM 1659 C C . LEU A 1 211 ? -14.167 -0.959 -23.221 1.00 74.44 211 LEU A C 1
ATOM 1661 O O . LEU A 1 211 ? -14.143 -1.036 -24.449 1.00 74.44 211 LEU A O 1
ATOM 1665 N N . MET A 1 212 ? -13.181 -0.381 -22.527 1.00 70.94 212 MET A N 1
ATOM 1666 C CA . MET A 1 212 ? -11.974 0.152 -23.174 1.00 70.94 212 MET A CA 1
ATOM 1667 C C . MET A 1 212 ? -11.194 -0.941 -23.917 1.00 70.94 212 MET A C 1
ATOM 1669 O O . MET A 1 212 ? -10.884 -0.773 -25.097 1.00 70.94 212 MET A O 1
ATOM 1673 N N . ASN A 1 213 ? -10.953 -2.087 -23.275 1.00 65.25 213 ASN A N 1
ATOM 1674 C CA . ASN A 1 213 ? -10.271 -3.224 -23.903 1.00 65.25 213 ASN A CA 1
ATOM 1675 C C . ASN A 1 213 ? -11.078 -3.814 -25.073 1.00 65.25 213 ASN A C 1
ATOM 1677 O O . ASN A 1 213 ? -10.507 -4.190 -26.098 1.00 65.25 213 ASN A O 1
ATOM 1681 N N . PHE A 1 214 ? -12.408 -3.883 -24.952 1.00 60.91 214 PHE A N 1
ATOM 1682 C CA . PHE A 1 214 ? -13.275 -4.346 -26.036 1.00 60.91 214 PHE A CA 1
ATOM 1683 C C . PHE A 1 214 ? -13.250 -3.390 -27.235 1.00 60.91 214 PHE A C 1
ATOM 1685 O O . PHE A 1 214 ? -13.190 -3.840 -28.379 1.00 60.91 214 PHE A O 1
ATOM 1692 N N . ARG A 1 215 ? -13.220 -2.075 -26.991 1.00 62.34 215 ARG A N 1
ATOM 1693 C CA . ARG A 1 215 ? -13.050 -1.064 -28.042 1.00 62.34 215 ARG A CA 1
ATOM 1694 C C . ARG A 1 215 ? -11.718 -1.235 -28.772 1.00 62.34 215 ARG A C 1
ATOM 1696 O O . ARG A 1 215 ? -11.710 -1.208 -29.999 1.00 62.34 215 ARG A O 1
ATOM 1703 N N . GLU A 1 216 ? -10.615 -1.446 -28.057 1.00 60.53 216 GLU A N 1
ATOM 1704 C CA . GLU A 1 216 ? -9.310 -1.712 -28.683 1.00 60.53 216 GLU A CA 1
ATOM 1705 C C . GLU A 1 216 ? -9.320 -2.995 -29.524 1.00 60.53 216 GLU A C 1
ATOM 1707 O O . GLU A 1 216 ? -8.817 -3.002 -30.649 1.00 60.53 216 GLU A O 1
ATOM 1712 N N . PHE A 1 217 ? -9.950 -4.063 -29.026 1.00 56.50 217 PHE A N 1
ATOM 1713 C CA . PHE A 1 217 ? -10.134 -5.302 -29.782 1.00 56.50 217 PHE A CA 1
ATOM 1714 C C . PHE A 1 217 ? -10.960 -5.085 -31.058 1.00 56.50 217 PHE A C 1
ATOM 1716 O O . PHE A 1 217 ? -10.591 -5.578 -32.127 1.00 56.50 217 PHE A O 1
ATOM 1723 N N . LEU A 1 218 ? -12.053 -4.321 -30.975 1.00 49.06 218 LEU A N 1
ATOM 1724 C CA . LEU A 1 218 ? -12.865 -3.977 -32.140 1.00 49.06 218 LEU A CA 1
ATOM 1725 C C . LEU A 1 218 ? -12.074 -3.152 -33.154 1.00 49.06 218 LEU A C 1
ATOM 1727 O O . LEU A 1 218 ? -12.131 -3.483 -34.331 1.00 49.06 218 LEU A O 1
ATOM 1731 N N . ILE A 1 219 ? -11.296 -2.156 -32.716 1.00 60.09 219 ILE A N 1
ATOM 1732 C CA . ILE A 1 219 ? -10.428 -1.346 -33.589 1.00 60.09 219 ILE A CA 1
ATOM 1733 C C . ILE A 1 219 ? -9.384 -2.221 -34.297 1.00 60.09 219 ILE A C 1
ATOM 1735 O O . ILE A 1 219 ? -9.144 -2.045 -35.488 1.00 60.09 219 ILE A O 1
ATOM 1739 N N . GLN A 1 220 ? -8.796 -3.203 -33.609 1.00 56.69 220 GLN A N 1
ATOM 1740 C CA . GLN A 1 220 ? -7.863 -4.150 -34.234 1.00 56.69 220 GLN A CA 1
ATOM 1741 C C . GLN A 1 220 ? -8.551 -5.063 -35.260 1.00 56.69 220 GLN A C 1
ATOM 1743 O O . GLN A 1 220 ? -7.948 -5.416 -36.273 1.00 56.69 220 GLN A O 1
ATOM 1748 N N . LYS A 1 221 ? -9.814 -5.435 -35.022 1.00 53.16 221 LYS A N 1
ATOM 1749 C CA . LYS A 1 221 ? -10.585 -6.316 -35.910 1.00 53.16 221 LYS A CA 1
ATOM 1750 C C . LYS A 1 221 ? -11.148 -5.577 -37.132 1.00 53.16 221 LYS A C 1
ATOM 1752 O O . LYS A 1 221 ? -11.145 -6.134 -38.228 1.00 53.16 221 LYS A O 1
ATOM 1757 N N . THR A 1 222 ? -11.598 -4.332 -36.967 1.00 56.81 222 THR A N 1
ATOM 1758 C CA . THR A 1 222 ? -12.089 -3.472 -38.060 1.00 56.81 222 THR A CA 1
ATOM 1759 C C . THR A 1 222 ? -10.955 -2.784 -38.823 1.00 56.81 222 THR A C 1
ATOM 1761 O O . THR A 1 222 ? -11.126 -2.443 -39.988 1.00 56.81 222 THR A O 1
ATOM 1764 N N . GLY A 1 223 ? -9.776 -2.644 -38.209 1.00 48.53 223 GLY A N 1
ATOM 1765 C CA . GLY A 1 223 ? -8.563 -2.056 -38.784 1.00 48.53 223 GLY A CA 1
ATOM 1766 C C . GLY A 1 223 ? -7.697 -2.995 -39.631 1.00 48.53 223 GLY A C 1
ATOM 1767 O O . GLY A 1 223 ? -6.567 -2.634 -39.951 1.00 48.53 223 GLY A O 1
ATOM 1768 N N . SER A 1 224 ? -8.194 -4.162 -40.062 1.00 44.84 224 SER A N 1
ATOM 1769 C CA . SER A 1 224 ? -7.475 -5.064 -40.991 1.00 44.84 224 SER A CA 1
ATOM 1770 C C . SER A 1 224 ? -7.335 -4.522 -42.432 1.00 44.84 224 SER A C 1
ATOM 1772 O O . SER A 1 224 ? -7.063 -5.274 -43.363 1.00 44.84 224 SER A O 1
ATOM 1774 N N . GLY A 1 225 ? -7.458 -3.202 -42.610 1.00 45.09 225 GLY A N 1
ATOM 1775 C CA . GLY A 1 225 ? -7.340 -2.497 -43.883 1.00 45.09 225 GLY A CA 1
ATOM 1776 C C . GLY A 1 225 ? -6.607 -1.152 -43.824 1.00 45.09 225 GLY A C 1
ATOM 1777 O O . GLY A 1 225 ? -6.810 -0.345 -44.725 1.00 45.09 225 GLY A O 1
ATOM 1778 N N . SER A 1 226 ? -5.763 -0.864 -42.819 1.00 37.66 226 SER A N 1
ATOM 1779 C CA . SER A 1 226 ? -4.843 0.287 -42.907 1.00 37.66 226 SER A CA 1
ATOM 1780 C C . SER A 1 226 ? -3.405 -0.066 -42.472 1.00 37.66 226 SER A C 1
ATOM 1782 O O . SER A 1 226 ? -3.190 -0.639 -41.403 1.00 37.66 226 SER A O 1
ATOM 1784 N N . PRO A 1 227 ? -2.378 0.232 -43.294 1.00 39.38 227 PRO A N 1
ATOM 1785 C CA . PRO A 1 227 ? -1.007 -0.245 -43.099 1.00 39.38 227 PRO A CA 1
ATOM 1786 C C . PRO A 1 227 ? -0.186 0.609 -42.114 1.00 39.38 227 PRO A C 1
ATOM 1788 O O . PRO A 1 227 ? 1.019 0.748 -42.294 1.00 39.38 227 PRO A O 1
ATOM 1791 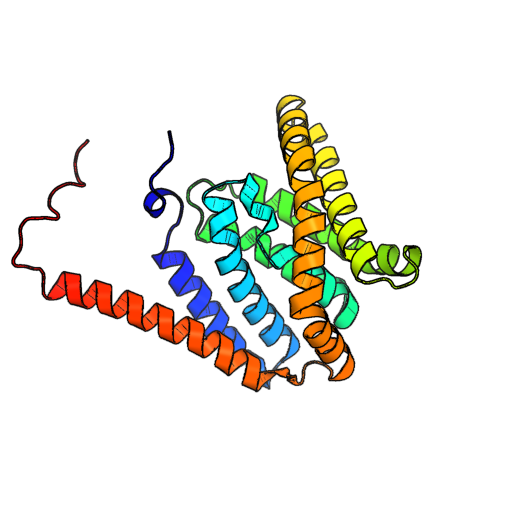N N . LEU A 1 228 ? -0.789 1.188 -41.072 1.00 39.69 228 LEU A N 1
ATOM 1792 C CA . LEU A 1 228 ? -0.081 2.125 -40.179 1.00 39.69 228 LEU A CA 1
ATOM 1793 C C . LEU A 1 228 ? 0.444 1.521 -38.867 1.00 39.69 228 LEU A C 1
ATOM 1795 O O . LEU A 1 228 ? 1.056 2.228 -38.077 1.00 39.69 228 LEU A O 1
ATOM 1799 N N . LEU A 1 229 ? 0.292 0.211 -38.652 1.00 41.16 229 LEU A N 1
ATOM 1800 C CA . LEU A 1 229 ? 0.857 -0.498 -37.489 1.00 41.16 229 LEU A CA 1
ATOM 1801 C C . LEU A 1 229 ? 1.694 -1.727 -37.892 1.00 41.16 229 LEU A C 1
ATOM 1803 O O . LEU A 1 229 ? 1.757 -2.728 -37.182 1.00 41.16 229 LEU A O 1
ATOM 1807 N N . LYS A 1 230 ? 2.383 -1.648 -39.037 1.00 36.34 230 LYS A N 1
ATOM 1808 C CA . LYS A 1 230 ? 3.560 -2.483 -39.336 1.00 36.34 230 LYS A CA 1
ATOM 1809 C C . LYS A 1 230 ? 4.835 -1.684 -39.048 1.00 36.34 230 LYS A C 1
ATOM 1811 O O . LYS A 1 230 ? 5.577 -1.349 -39.958 1.00 36.34 230 LYS A O 1
ATOM 1816 N N . SER A 1 231 ? 5.083 -1.356 -37.787 1.00 37.03 231 SER A N 1
ATOM 1817 C CA . SER A 1 231 ? 6.409 -0.902 -37.350 1.00 37.03 231 SER A CA 1
ATOM 1818 C C . SER A 1 231 ? 6.562 -1.120 -35.852 1.00 37.03 231 SER A C 1
ATOM 1820 O O . SER A 1 231 ? 6.649 -0.170 -35.093 1.00 37.03 231 SER A O 1
ATOM 1822 N N . GLU A 1 232 ? 6.546 -2.379 -35.422 1.00 37.91 232 GLU A N 1
ATOM 1823 C CA . GLU A 1 232 ? 7.146 -2.775 -34.140 1.00 37.91 232 GLU A CA 1
ATOM 1824 C C . GLU A 1 232 ? 7.425 -4.289 -34.143 1.00 37.91 232 GLU A C 1
ATOM 1826 O O . GLU A 1 232 ? 7.012 -5.067 -33.287 1.00 37.91 232 GLU A O 1
ATOM 1831 N N . LYS A 1 233 ? 8.114 -4.734 -35.195 1.00 36.59 233 LYS A N 1
ATOM 1832 C CA . LYS A 1 233 ? 8.956 -5.933 -35.180 1.00 36.59 233 LYS A CA 1
ATOM 1833 C C . LYS A 1 233 ? 10.179 -5.599 -36.026 1.00 36.59 233 LYS A C 1
ATOM 1835 O O . LYS A 1 233 ? 10.007 -5.277 -37.195 1.00 36.59 233 LYS A O 1
ATOM 1840 N N . HIS A 1 234 ? 11.356 -5.710 -35.410 1.00 29.56 234 HIS A N 1
ATOM 1841 C CA . HIS A 1 234 ? 12.680 -5.262 -35.866 1.00 29.56 234 HIS A CA 1
ATOM 1842 C C . HIS A 1 234 ? 12.958 -3.783 -35.568 1.00 29.56 234 HIS A C 1
ATOM 1844 O O . HIS A 1 234 ? 12.556 -2.908 -36.326 1.00 29.56 234 HIS A O 1
ATOM 1850 N N . ILE A 1 235 ? 13.621 -3.499 -34.442 1.00 34.12 235 ILE A N 1
ATOM 1851 C CA . ILE A 1 235 ? 15.086 -3.444 -34.267 1.00 34.12 235 ILE A CA 1
ATOM 1852 C C . ILE A 1 235 ? 15.393 -3.771 -32.800 1.00 34.12 235 ILE A C 1
ATOM 1854 O O . ILE A 1 235 ? 14.578 -3.371 -31.940 1.00 34.12 235 ILE A O 1
#

Solvent-accessible surface area (backbone atoms only — not comparable to full-atom values): 12482 Å² total; per-residue (Å²): 134,85,72,58,74,77,70,44,45,40,61,70,49,45,50,54,52,41,50,51,37,50,54,49,19,64,62,29,42,85,78,38,42,65,61,14,49,49,36,51,53,39,45,56,22,57,63,35,35,48,58,18,68,78,35,73,89,37,40,51,64,23,54,42,65,58,50,21,51,50,35,22,74,58,76,29,37,65,61,9,17,53,44,33,24,52,52,46,55,48,43,52,70,25,32,66,85,52,52,62,73,59,34,56,50,52,18,50,31,36,29,57,27,32,58,42,41,67,60,40,22,61,75,48,73,68,32,68,70,56,24,53,48,45,34,54,51,44,30,52,49,49,44,38,57,60,25,52,78,74,33,71,67,52,22,54,52,45,50,62,46,47,68,55,45,53,61,42,36,51,56,38,50,52,51,46,44,74,74,43,39,69,61,52,54,45,46,51,74,54,70,66,73,56,61,66,65,53,47,49,53,53,47,50,53,52,50,52,52,51,50,53,52,48,49,54,52,48,50,61,65,72,44,81,80,61,91,84,79,84,79,88,79,90,132

Secondary structure (DSSP, 8-state):
----HHHHB-HHHHHHHHHHHHHHHHHHTTT-HHHHHHHHHHHHHHHHTHHHHH-GGGGGG-THHHHHHHHHHHT-HHHHHHHHHHHHHTHHHHBSS--HHHHHHHHHHHHHHHHTHHHHHHHTTT-HHHHHHHHHHHHHHHHHHHHHTT-HHHHHHHHHHHHHHHHHHHHHHHHHHHHHHHHHHHHHHHTS--HHHHHHHHHHHHHHHHHHHHHHHHHHHHTTT-GGG--SS--

Nearest PDB structures (foldseek):
  6b2z-assembly1_a  TM=2.290E-01  e=5.520E+00  Saccharomyces cerevisiae S288C

pLDDT: mean 79.96, std 15.75, range [29.56, 97.38]

Mean predicted aligned error: 9.0 Å

Sequence (235 aa):
MALPILEVIRWKRLYYFSLFAFIISVVLFKLSPVISAIFMFSMLSWWTLLPGRISPYLMEINIGDFFTVMIALYIGPIEGAIFGFLNIWAGPIFGKAERLQLTSRISIVAIVATLLVPTIYNLTGQSVLYTLYGYSISFYTIHLASSLMISRRAFLNVMKFSLIALPMAFITNKAYLSVFGEFSGWIAGSGIGIGSEMILATGGLMLFFSLMNFREFLIQKTGSGSPLLKSEKHI

Radius of gyration: 19.45 Å; Cα contacts (8 Å, |Δi|>4): 245; chains: 1; bounding box: 50×31×65 Å